Protein AF-A0AAD7ZAP7-F1 (afdb_monomer_lite)

Foldseek 3Di:
DDKDKAFADFQWKKKKWKQFFAQDADPVGRPFKWKWKDLEPPDGTDTDGDHDDPVPGDIGIHPGRMMMIDMDGDPPDPDTPGMDMDIFIWHQDPDAPADAFDPQRTRGHLVQACPPDQHSGPPTNVSNPPDPPPVVCPPVNVVVVVVVVVVVVVVVVVVVVVVVVVVVVVVVVVVVVVVVVVVPPDDDDDDDDDDDDDDDDDDDDDDDDDDD

Sequence (212 aa):
CVNLNVFTRIFYKAALKNRVYLIFNTWRGCPAAVVRLWHTIDGPPLELCGEKQSSDKWQYLSEGNSMRISFVSADKSVGAQGFRAVWTEVTESTTCEQFRCKASNYCISNNLKCNRVNNCGHGDSSDEMSCIVEVPIDTFTLLGIALCVGAVLILGVCVWCHRKRRRRRRQLARLRRSTVGSSRRQLSTGGSSRRQHVCDELGERFASVDSV

Organism: Diploptera punctata (NCBI:txid6984)

Radius of gyration: 40.89 Å; chains: 1; bounding box: 85×74×96 Å

Secondary structure (DSSP, 8-state):
-EEEEEE--TTPEEEEEEEEE-B--BTTB-SSEEEEEE-SSSSPPEEE-BPPPTT---EEE-SSSEEEEEEEE-TT--S--EEEEEEEEEB--S--SSEEPTTT--EE-GGGTTSSS--S-TT--HHHHT--------HHHHHHHHHHHHHHHHHHHHHHHHHHHHHHHHHHHHHHHHHHHHTTS---------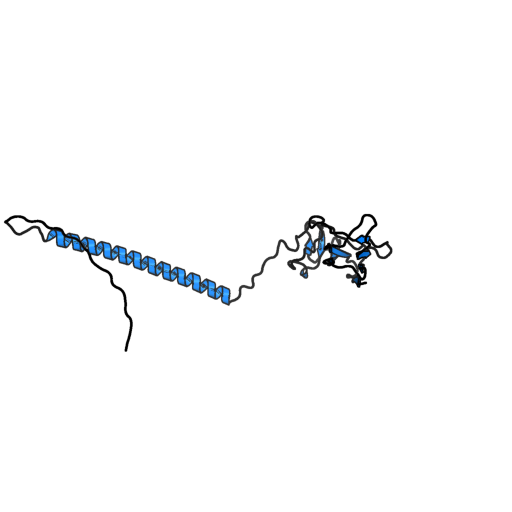------------------

InterPro domains:
  IPR002172 Low-density lipoprotein (LDL) receptor class A repeat [PS50068] (95-132)
  IPR002172 Low-density lipoprotein (LDL) receptor class A repeat [SM00192] (95-133)
  IPR035914 Spermadhesin, CUB domain superfamily [SSF49854] (21-89)
  IPR036055 LDL receptor-like superfamily [G3DSA:4.10.400.10] (99-133)
  IPR036055 LDL receptor-like superfamily [SSF57424] (93-132)
  IPR053207 Non-NMDA Glutamate Receptor Accessory Protein [PTHR47537] (26-191)

pLDDT: mean 75.38, std 18.38, range [30.3, 95.94]

Structure (mmCIF, N/CA/C/O backbone):
data_AF-A0AAD7ZAP7-F1
#
_entry.id   AF-A0AAD7ZAP7-F1
#
loop_
_atom_site.group_PDB
_atom_site.id
_atom_site.type_symbol
_atom_site.label_atom_id
_atom_site.label_alt_id
_atom_site.label_comp_id
_atom_site.label_asym_id
_atom_site.label_entity_id
_atom_site.label_seq_id
_atom_site.pdbx_PDB_ins_code
_atom_site.Cartn_x
_atom_site.Cartn_y
_atom_site.Cartn_z
_atom_site.occupancy
_atom_site.B_iso_or_equiv
_atom_site.auth_seq_id
_atom_site.auth_comp_id
_atom_site.auth_asym_id
_atom_site.auth_atom_id
_atom_site.pdbx_PDB_model_num
ATOM 1 N N . CYS A 1 1 ? 0.730 -6.233 -23.277 1.00 78.12 1 CYS A N 1
ATOM 2 C CA . CYS A 1 1 ? 1.608 -5.434 -22.392 1.00 78.12 1 CYS A CA 1
ATOM 3 C C . CYS A 1 1 ? 0.744 -4.419 -21.655 1.00 78.12 1 CYS A C 1
ATOM 5 O O . CYS A 1 1 ? -0.090 -3.794 -22.299 1.00 78.12 1 CYS A O 1
ATOM 7 N N . VAL A 1 2 ? 0.901 -4.287 -20.339 1.00 85.56 2 VAL A N 1
ATOM 8 C CA . VAL A 1 2 ? 0.182 -3.306 -19.510 1.00 85.56 2 VAL A CA 1
ATOM 9 C C . VAL A 1 2 ? 1.211 -2.386 -18.871 1.00 85.56 2 VAL A C 1
ATOM 11 O O . VAL A 1 2 ? 2.186 -2.871 -18.308 1.00 85.56 2 VAL A O 1
ATOM 14 N N . ASN A 1 3 ? 1.002 -1.074 -18.943 1.00 89.75 3 ASN A N 1
ATOM 15 C CA . ASN A 1 3 ? 1.859 -0.090 -18.287 1.00 89.75 3 ASN A CA 1
ATOM 16 C C . ASN A 1 3 ? 1.018 0.749 -17.329 1.00 89.75 3 ASN A C 1
ATOM 18 O O . ASN A 1 3 ? -0.037 1.251 -17.707 1.00 89.75 3 ASN A O 1
ATOM 22 N N . LEU A 1 4 ? 1.503 0.901 -16.103 1.00 89.31 4 LEU A N 1
ATOM 23 C CA . LEU A 1 4 ? 0.894 1.700 -15.053 1.00 89.31 4 LEU A CA 1
ATOM 24 C C . LEU A 1 4 ? 1.935 2.695 -14.539 1.00 89.31 4 LEU A C 1
ATOM 26 O O . LEU A 1 4 ? 3.015 2.299 -14.105 1.00 89.31 4 LEU A O 1
ATOM 30 N N . ASN A 1 5 ? 1.594 3.978 -14.574 1.00 91.25 5 ASN A N 1
ATOM 31 C CA . ASN A 1 5 ? 2.374 5.027 -13.929 1.00 91.25 5 ASN A CA 1
ATOM 32 C C . ASN A 1 5 ? 1.642 5.442 -12.656 1.00 91.25 5 ASN A C 1
ATOM 34 O O . ASN A 1 5 ? 0.477 5.835 -12.705 1.00 91.25 5 ASN A O 1
ATOM 38 N N . VAL A 1 6 ? 2.323 5.326 -11.525 1.00 89.00 6 VAL A N 1
ATOM 39 C CA . VAL A 1 6 ? 1.826 5.724 -10.214 1.00 89.00 6 VAL A CA 1
ATOM 40 C C . VAL A 1 6 ? 2.477 7.051 -9.865 1.00 89.00 6 VAL A C 1
ATOM 42 O O . VAL A 1 6 ? 3.701 7.139 -9.816 1.00 89.00 6 VAL A O 1
ATOM 45 N N . PHE A 1 7 ? 1.658 8.063 -9.598 1.00 90.38 7 PHE A N 1
ATOM 46 C CA . PHE A 1 7 ? 2.109 9.373 -9.143 1.00 90.38 7 PHE A CA 1
ATOM 47 C C . PHE A 1 7 ? 1.542 9.657 -7.755 1.00 90.38 7 PHE A C 1
ATOM 49 O O . PHE A 1 7 ? 0.360 9.417 -7.501 1.00 90.38 7 PHE A O 1
ATOM 56 N N . THR A 1 8 ? 2.384 10.175 -6.870 1.00 88.12 8 THR A N 1
ATOM 57 C CA . THR A 1 8 ? 2.010 10.688 -5.548 1.00 88.12 8 THR A CA 1
ATOM 58 C C . THR A 1 8 ? 2.152 12.205 -5.518 1.00 88.12 8 THR A C 1
ATOM 60 O O . THR A 1 8 ? 2.683 12.829 -6.447 1.00 88.12 8 THR A O 1
ATOM 63 N N . ARG A 1 9 ? 1.657 12.832 -4.449 1.00 85.62 9 ARG A N 1
ATOM 64 C CA . ARG A 1 9 ? 1.837 14.266 -4.235 1.00 85.62 9 ARG A CA 1
ATOM 65 C C . ARG A 1 9 ? 3.322 14.588 -4.100 1.00 85.62 9 ARG A C 1
ATOM 67 O O . ARG A 1 9 ? 4.153 13.747 -3.750 1.00 85.62 9 ARG A O 1
ATOM 74 N N . ILE A 1 10 ? 3.652 15.845 -4.368 1.00 78.50 10 ILE A N 1
ATOM 75 C CA . ILE A 1 10 ? 5.008 16.364 -4.186 1.00 78.50 10 ILE A CA 1
ATOM 76 C C . ILE A 1 10 ? 5.412 16.152 -2.716 1.00 78.50 10 ILE A C 1
ATOM 78 O O . ILE A 1 10 ? 4.608 16.407 -1.821 1.00 78.50 10 ILE A O 1
ATOM 82 N N . PHE A 1 11 ? 6.639 15.667 -2.491 1.00 80.94 11 PHE A N 1
ATOM 83 C CA . PHE A 1 11 ? 7.208 15.255 -1.191 1.00 80.94 11 PHE A CA 1
ATOM 84 C C . PHE A 1 11 ? 6.701 13.936 -0.592 1.00 80.94 11 PHE A C 1
ATOM 86 O O . PHE A 1 11 ? 7.169 13.534 0.476 1.00 80.94 11 PHE A O 1
ATOM 93 N N . TYR A 1 12 ? 5.799 13.232 -1.272 1.00 86.50 12 TYR A N 1
ATOM 94 C CA . TYR A 1 12 ? 5.381 11.895 -0.868 1.00 86.50 12 TYR A CA 1
ATOM 95 C C . TYR A 1 12 ? 6.027 10.837 -1.748 1.00 86.50 12 TYR A C 1
ATOM 97 O O . TYR A 1 12 ? 6.236 11.047 -2.943 1.00 86.50 12 TYR A O 1
ATOM 105 N N . LYS A 1 13 ? 6.287 9.679 -1.153 1.00 89.75 13 LYS A N 1
ATOM 106 C CA . LYS A 1 13 ? 6.775 8.477 -1.822 1.00 89.75 13 LYS A CA 1
ATOM 107 C C . LYS A 1 13 ? 5.630 7.476 -1.977 1.00 89.75 13 LYS A C 1
ATOM 109 O O . LYS A 1 13 ? 4.708 7.428 -1.164 1.00 89.75 13 LYS A O 1
ATOM 114 N N . ALA A 1 14 ? 5.697 6.649 -3.008 1.00 88.44 14 ALA A N 1
ATOM 115 C CA . ALA A 1 14 ? 4.831 5.499 -3.188 1.00 88.44 14 ALA A CA 1
ATOM 116 C C . ALA A 1 14 ? 5.488 4.266 -2.552 1.00 88.44 14 ALA A C 1
ATOM 118 O O . ALA A 1 14 ? 6.558 3.822 -2.969 1.00 88.44 14 ALA A O 1
ATOM 119 N N . ALA A 1 15 ? 4.834 3.700 -1.542 1.00 88.44 15 ALA A N 1
ATOM 120 C CA . ALA A 1 15 ? 5.175 2.402 -0.982 1.00 88.44 15 ALA A CA 1
ATOM 121 C C . ALA A 1 15 ? 4.339 1.327 -1.681 1.00 88.44 15 ALA A C 1
ATOM 123 O O . ALA A 1 15 ? 3.140 1.190 -1.434 1.00 88.44 15 ALA A O 1
ATOM 124 N N . LEU A 1 16 ? 4.970 0.564 -2.568 1.00 85.88 16 LEU A N 1
ATOM 125 C CA . LEU A 1 16 ? 4.347 -0.539 -3.280 1.00 85.88 16 LEU A CA 1
ATOM 126 C C . LEU A 1 16 ? 4.440 -1.822 -2.455 1.00 85.88 16 LEU A C 1
ATOM 128 O O . LEU A 1 16 ? 5.527 -2.326 -2.158 1.00 85.88 16 LEU A O 1
ATOM 132 N N . LYS A 1 17 ? 3.280 -2.400 -2.158 1.00 80.06 17 LYS A N 1
ATOM 133 C CA . LYS A 1 17 ? 3.143 -3.765 -1.662 1.00 80.06 17 LYS A CA 1
ATOM 134 C C . LYS A 1 17 ? 2.507 -4.610 -2.742 1.00 80.06 17 LYS A C 1
ATOM 136 O O . LYS A 1 17 ? 1.495 -4.247 -3.337 1.00 80.06 17 LYS A O 1
ATOM 141 N N . ASN A 1 18 ? 3.085 -5.770 -2.991 1.00 67.25 18 ASN A N 1
ATOM 142 C CA . ASN A 1 18 ? 2.546 -6.673 -3.987 1.00 67.25 18 ASN A CA 1
ATOM 143 C C . ASN A 1 18 ? 2.180 -7.997 -3.331 1.00 67.25 18 ASN A C 1
ATOM 145 O O . ASN A 1 18 ? 2.857 -8.474 -2.420 1.00 67.25 18 ASN A O 1
ATOM 149 N N . ARG A 1 19 ? 1.122 -8.610 -3.845 1.00 63.66 19 ARG A N 1
ATOM 150 C CA . ARG A 1 19 ? 0.981 -10.059 -3.797 1.00 63.66 19 ARG A CA 1
ATOM 151 C C . ARG A 1 19 ? 1.106 -10.527 -5.240 1.00 63.66 19 ARG A C 1
ATOM 153 O O . ARG A 1 19 ? 0.183 -10.360 -6.037 1.00 63.66 19 ARG A O 1
ATOM 160 N N . VAL A 1 20 ? 2.294 -11.011 -5.594 1.00 59.41 20 VAL A N 1
ATOM 161 C CA . VAL A 1 20 ? 2.518 -11.665 -6.887 1.00 59.41 20 VAL A CA 1
ATOM 162 C C . VAL A 1 20 ? 1.936 -13.061 -6.787 1.00 59.41 20 VAL A C 1
ATOM 164 O O . VAL A 1 20 ? 2.294 -13.807 -5.879 1.00 59.41 20 VAL A O 1
ATOM 167 N N . TYR A 1 21 ? 1.041 -13.399 -7.708 1.00 56.78 21 TYR A N 1
ATOM 168 C CA . TYR A 1 21 ? 0.366 -14.683 -7.730 1.00 56.78 21 TYR A CA 1
ATOM 169 C C . TYR A 1 21 ? 0.802 -15.445 -8.980 1.00 56.78 21 TYR A C 1
ATOM 171 O O . TYR A 1 21 ? 0.267 -15.245 -10.066 1.00 56.78 21 TYR A O 1
ATOM 179 N N . LEU A 1 22 ? 1.775 -16.343 -8.807 1.00 55.47 22 LEU A N 1
ATOM 180 C CA . LEU A 1 22 ? 2.213 -17.296 -9.832 1.00 55.47 22 LEU A CA 1
ATOM 181 C C . LEU A 1 22 ? 2.645 -16.634 -11.149 1.00 55.47 22 LEU A C 1
ATOM 183 O O . LEU A 1 22 ? 1.910 -16.627 -12.133 1.00 55.47 22 LEU A O 1
ATOM 187 N N . ILE A 1 23 ? 3.878 -16.133 -11.198 1.00 59.91 23 ILE A N 1
ATOM 188 C CA . ILE A 1 23 ? 4.550 -15.847 -12.469 1.00 59.91 23 ILE A CA 1
ATOM 189 C C . ILE A 1 23 ? 5.540 -16.992 -12.711 1.00 59.91 23 ILE A C 1
ATOM 191 O O . ILE A 1 23 ? 6.358 -17.268 -11.843 1.00 59.91 23 ILE A O 1
ATOM 195 N N . PHE A 1 24 ? 5.492 -17.690 -13.847 1.00 56.97 24 PHE A N 1
ATOM 196 C CA . PHE A 1 24 ? 6.447 -18.776 -14.108 1.00 56.97 24 PHE A CA 1
ATOM 197 C C . PHE A 1 24 ? 7.887 -18.237 -14.110 1.00 56.97 24 PHE A C 1
ATOM 199 O O . PHE A 1 24 ? 8.200 -17.309 -14.858 1.00 56.97 24 PHE A O 1
ATOM 206 N N . ASN A 1 25 ? 8.758 -18.817 -13.281 1.00 61.09 25 ASN A N 1
ATOM 207 C CA . ASN A 1 25 ? 10.188 -18.511 -13.262 1.00 61.09 25 ASN A CA 1
ATOM 208 C C . ASN A 1 25 ? 10.982 -19.703 -13.798 1.00 61.09 25 ASN A C 1
ATOM 210 O O . ASN A 1 25 ? 10.637 -20.858 -13.551 1.00 61.09 25 ASN A O 1
ATOM 214 N N . THR A 1 26 ? 12.062 -19.416 -14.513 1.00 60.34 26 THR A N 1
ATOM 215 C CA . THR A 1 26 ? 13.038 -20.412 -14.949 1.00 60.34 26 THR A CA 1
ATOM 216 C C . THR A 1 26 ? 14.428 -19.969 -14.513 1.00 60.34 26 THR A C 1
ATOM 218 O O . THR A 1 26 ? 14.679 -18.789 -14.300 1.00 60.34 26 THR A O 1
ATOM 221 N N . TRP A 1 27 ? 15.388 -20.890 -14.463 1.00 56.34 27 TRP A N 1
ATOM 222 C CA . TRP A 1 27 ? 16.793 -20.556 -14.181 1.00 56.34 27 TRP A CA 1
ATOM 223 C C . TRP A 1 27 ? 17.432 -19.603 -15.219 1.00 56.34 27 TRP A C 1
ATOM 225 O O . TRP A 1 27 ? 18.555 -19.148 -15.037 1.00 56.34 27 TRP A O 1
ATOM 235 N N . ARG A 1 28 ? 16.718 -19.297 -16.315 1.00 68.00 28 ARG A N 1
ATOM 236 C CA . ARG A 1 28 ? 17.113 -18.371 -17.387 1.00 68.00 28 ARG A CA 1
ATOM 237 C C . ARG A 1 28 ? 16.341 -17.040 -17.359 1.00 68.00 28 ARG A C 1
ATOM 239 O O . ARG A 1 28 ? 16.354 -16.318 -18.350 1.00 68.00 28 ARG A O 1
ATOM 246 N N . GLY A 1 29 ? 15.663 -16.723 -16.254 1.00 71.81 29 GLY A N 1
ATOM 247 C CA . GLY A 1 29 ? 14.877 -15.499 -16.083 1.00 71.81 29 GLY A CA 1
ATOM 248 C C . GLY A 1 29 ? 13.373 -15.725 -16.236 1.00 71.81 29 GLY A C 1
ATOM 249 O O . GLY A 1 29 ? 12.861 -16.811 -15.943 1.00 71.81 29 GLY A O 1
ATOM 250 N N . CYS A 1 30 ? 12.673 -14.688 -16.705 1.00 77.00 30 CYS A N 1
ATOM 251 C CA . CYS A 1 30 ? 11.212 -14.599 -16.749 1.00 77.00 30 CYS A CA 1
ATOM 252 C C . CYS A 1 30 ? 10.651 -14.757 -18.188 1.00 77.00 30 CYS A C 1
ATOM 254 O O . CYS A 1 30 ? 10.197 -13.773 -18.773 1.00 77.00 30 CYS A O 1
ATOM 256 N N . PRO A 1 31 ? 10.686 -15.957 -18.811 1.00 74.19 31 PRO A N 1
ATOM 257 C CA . PRO A 1 31 ? 10.354 -16.129 -20.231 1.00 74.19 31 PRO A CA 1
ATOM 258 C C . PRO A 1 31 ? 8.852 -16.083 -20.535 1.00 74.19 31 PRO A C 1
ATOM 260 O O . PRO A 1 31 ? 8.470 -15.815 -21.669 1.00 74.19 31 PRO A O 1
ATOM 263 N N . ALA A 1 32 ? 7.998 -16.375 -19.549 1.00 79.38 32 ALA A N 1
ATOM 264 C CA . ALA A 1 32 ? 6.549 -16.425 -19.743 1.00 79.38 32 ALA A CA 1
ATOM 265 C C . ALA A 1 32 ? 5.895 -15.072 -19.456 1.00 79.38 32 ALA A C 1
ATOM 267 O O . ALA A 1 32 ? 5.175 -14.535 -20.291 1.00 79.38 32 ALA A O 1
ATOM 268 N N . ALA A 1 33 ? 6.159 -14.509 -18.277 1.00 82.69 33 ALA A N 1
ATOM 269 C CA . ALA A 1 33 ? 5.682 -13.190 -17.905 1.00 82.69 33 ALA A CA 1
ATOM 270 C C . ALA A 1 33 ? 6.654 -12.516 -16.936 1.00 82.69 33 ALA A C 1
ATOM 272 O O . ALA A 1 33 ? 7.346 -13.183 -16.168 1.00 82.69 33 ALA A O 1
ATOM 273 N N . VAL A 1 34 ? 6.703 -11.188 -16.979 1.00 86.00 34 VAL A N 1
ATOM 274 C CA . VAL A 1 34 ? 7.597 -10.363 -16.168 1.00 86.00 34 VAL A CA 1
ATOM 275 C C . VAL A 1 34 ? 6.891 -9.077 -15.755 1.00 86.00 34 VAL A C 1
ATOM 277 O O . VAL A 1 34 ? 6.243 -8.413 -16.569 1.00 86.00 34 VAL A O 1
ATOM 280 N N . VAL A 1 35 ? 7.027 -8.719 -14.478 1.00 87.31 35 VAL A N 1
ATOM 281 C CA . VAL A 1 35 ? 6.671 -7.399 -13.954 1.00 87.31 35 VAL A CA 1
ATOM 282 C C . VAL A 1 35 ? 7.956 -6.594 -13.803 1.00 87.31 35 VAL A C 1
ATOM 284 O O . VAL A 1 35 ? 8.851 -6.981 -13.063 1.00 87.31 35 VAL A O 1
ATOM 287 N N . ARG A 1 36 ? 8.050 -5.466 -14.496 1.00 89.88 36 ARG A N 1
ATOM 288 C CA . ARG A 1 36 ? 9.149 -4.508 -14.392 1.00 89.88 36 ARG A CA 1
ATOM 289 C C . ARG A 1 36 ? 8.726 -3.344 -13.516 1.00 89.88 36 ARG A C 1
ATOM 291 O O . ARG A 1 36 ? 7.699 -2.723 -13.787 1.00 89.88 36 ARG A O 1
ATOM 298 N N . LEU A 1 37 ? 9.514 -3.053 -12.490 1.00 90.31 37 LEU A N 1
ATOM 299 C CA . LEU A 1 37 ? 9.264 -1.973 -11.543 1.00 90.31 37 LEU A CA 1
ATOM 300 C C . LEU A 1 37 ? 10.383 -0.936 -11.612 1.00 90.31 37 LEU A C 1
ATOM 302 O O . LEU A 1 37 ? 11.530 -1.247 -11.308 1.00 90.31 37 LEU A O 1
ATOM 306 N N . TRP A 1 38 ? 10.034 0.304 -11.933 1.00 93.06 38 TRP A N 1
ATOM 307 C CA . TRP A 1 38 ? 10.917 1.457 -11.785 1.00 93.06 38 TRP A CA 1
ATOM 308 C C . TRP A 1 38 ? 10.531 2.179 -10.496 1.00 93.06 38 TRP A C 1
ATOM 310 O O . TRP A 1 38 ? 9.477 2.814 -10.425 1.00 93.06 38 TRP A O 1
ATOM 320 N N . HIS A 1 39 ? 11.356 2.013 -9.462 1.00 90.50 39 HIS A N 1
ATOM 321 C CA . HIS A 1 39 ? 11.216 2.718 -8.183 1.00 90.50 39 HIS A CA 1
ATOM 322 C C . HIS A 1 39 ? 12.071 3.995 -8.122 1.00 90.50 39 HIS A C 1
ATOM 324 O O . HIS A 1 39 ? 11.858 4.852 -7.265 1.00 90.50 39 HIS A O 1
ATOM 330 N N . THR A 1 40 ? 13.009 4.127 -9.055 1.00 89.50 40 THR A N 1
ATOM 331 C CA . THR A 1 40 ? 13.819 5.316 -9.303 1.00 89.50 40 THR A CA 1
ATOM 332 C C . THR A 1 40 ? 13.441 5.877 -10.674 1.00 89.50 40 THR A C 1
ATOM 334 O O . THR A 1 40 ? 12.920 5.149 -11.525 1.00 89.50 40 THR A O 1
ATOM 337 N N . ILE A 1 41 ? 13.652 7.177 -10.887 1.00 85.12 41 ILE A N 1
ATOM 338 C CA . ILE A 1 41 ? 13.276 7.836 -12.149 1.00 85.12 41 ILE A CA 1
ATOM 339 C C . ILE A 1 41 ? 14.237 7.425 -13.274 1.00 85.12 41 ILE A C 1
ATOM 341 O O . ILE A 1 41 ? 13.788 7.086 -14.367 1.00 85.12 41 ILE A O 1
ATOM 345 N N . ASP A 1 42 ? 15.535 7.381 -12.972 1.00 86.19 42 ASP A N 1
ATOM 346 C CA . ASP A 1 42 ? 16.598 7.186 -13.966 1.00 86.19 42 ASP A CA 1
ATOM 347 C C . ASP A 1 42 ? 17.278 5.808 -13.888 1.00 86.19 42 ASP A C 1
ATOM 349 O O . ASP A 1 42 ? 18.179 5.505 -14.670 1.00 86.19 42 ASP A O 1
ATOM 353 N N . GLY A 1 43 ? 16.880 4.953 -12.942 1.00 87.62 43 GLY A N 1
ATOM 354 C CA . GLY A 1 43 ? 17.501 3.644 -12.755 1.00 87.62 43 GLY A CA 1
ATOM 355 C C . GLY A 1 43 ? 16.883 2.526 -13.603 1.00 87.62 43 GLY A C 1
ATOM 356 O O . GLY A 1 43 ? 15.786 2.656 -14.162 1.00 87.62 43 GLY A O 1
ATOM 357 N N . PRO A 1 44 ? 17.583 1.382 -13.697 1.00 91.44 44 PRO A N 1
ATOM 358 C CA . PRO A 1 44 ? 17.064 0.207 -14.382 1.00 91.44 44 PRO A CA 1
ATOM 359 C C . PRO A 1 44 ? 15.840 -0.371 -13.646 1.00 91.44 44 PRO A C 1
ATOM 361 O O . PRO A 1 44 ? 15.760 -0.291 -12.418 1.00 91.44 44 PRO A O 1
ATOM 364 N N . PRO A 1 45 ? 14.887 -0.993 -14.367 1.00 90.94 45 PRO A N 1
ATOM 365 C CA . PRO A 1 45 ? 13.771 -1.667 -13.725 1.00 90.94 45 PRO A CA 1
ATOM 366 C C . PRO A 1 45 ? 14.224 -2.906 -12.963 1.00 90.94 45 PRO A C 1
ATOM 368 O O . PRO A 1 45 ? 15.034 -3.691 -13.454 1.00 90.94 45 PRO A O 1
ATOM 371 N N . LEU A 1 46 ? 13.578 -3.154 -11.830 1.00 87.56 46 LEU A N 1
ATOM 372 C CA . LEU A 1 46 ? 13.624 -4.452 -11.182 1.00 87.56 46 LEU A CA 1
ATOM 373 C C . LEU A 1 46 ? 12.685 -5.421 -11.908 1.00 87.56 46 LEU A C 1
ATOM 375 O O . LEU A 1 46 ? 11.497 -5.132 -12.067 1.00 87.56 46 LEU A O 1
ATOM 379 N N . GLU A 1 47 ? 13.206 -6.571 -12.332 1.00 86.75 47 GLU A N 1
ATOM 380 C CA . GLU A 1 47 ? 12.414 -7.628 -12.960 1.00 86.75 47 GLU A CA 1
ATOM 381 C C . GLU A 1 47 ? 11.905 -8.619 -11.908 1.00 86.75 47 GLU A C 1
ATOM 383 O O . GLU A 1 47 ? 12.669 -9.231 -11.162 1.00 86.75 47 GLU A O 1
ATOM 388 N N . LEU A 1 48 ? 10.584 -8.757 -11.839 1.00 83.62 48 LEU A N 1
ATOM 389 C CA . LEU A 1 48 ? 9.875 -9.587 -10.880 1.00 83.62 48 LEU A CA 1
ATOM 390 C C . LEU A 1 48 ? 9.115 -10.684 -11.628 1.00 83.62 48 LEU A C 1
ATOM 392 O O . LEU A 1 48 ? 8.218 -10.419 -12.432 1.00 83.62 48 LEU A O 1
ATOM 396 N N . CYS A 1 49 ? 9.464 -11.926 -11.321 1.00 81.12 49 CYS A N 1
ATOM 397 C CA . CYS A 1 49 ? 8.735 -13.124 -11.709 1.00 81.12 49 CYS A CA 1
ATOM 39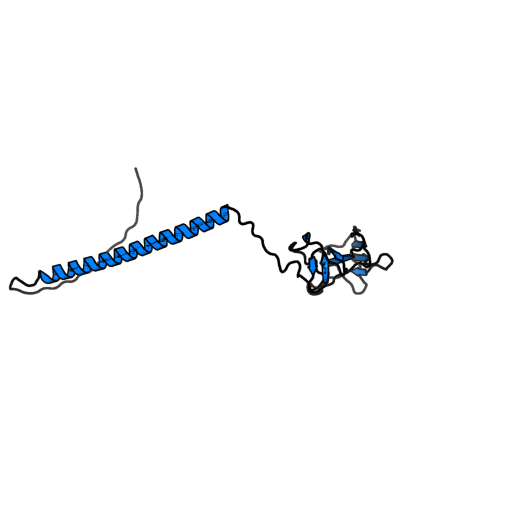8 C C . CYS A 1 49 ? 8.902 -14.204 -10.636 1.00 81.12 49 CYS A C 1
ATOM 400 O O . CYS A 1 49 ? 9.600 -14.004 -9.639 1.00 81.12 49 CYS A O 1
ATOM 402 N N . GLY A 1 50 ? 8.253 -15.349 -10.825 1.00 76.69 50 GLY A N 1
ATOM 403 C CA . GLY A 1 50 ? 8.170 -16.394 -9.813 1.00 76.69 50 GLY A CA 1
ATOM 404 C C . GLY A 1 50 ? 6.908 -16.303 -8.971 1.00 76.69 50 GLY A C 1
ATOM 405 O O . GLY A 1 50 ? 6.225 -15.279 -8.903 1.00 76.69 50 GLY A O 1
ATOM 406 N N . GLU A 1 51 ? 6.621 -17.404 -8.295 1.00 74.19 51 GLU A N 1
ATOM 407 C CA . GLU A 1 51 ? 5.798 -17.380 -7.101 1.00 74.19 51 GLU A CA 1
ATOM 408 C C . GLU A 1 51 ? 6.685 -16.949 -5.931 1.00 74.19 51 GLU A C 1
ATOM 410 O O . GLU A 1 51 ? 7.692 -17.588 -5.624 1.00 74.19 51 GLU A O 1
ATOM 415 N N . LYS A 1 52 ? 6.343 -15.821 -5.309 1.00 70.25 52 LYS A N 1
ATOM 416 C CA . LYS A 1 52 ? 6.915 -15.427 -4.020 1.00 70.25 52 LYS A CA 1
ATOM 417 C C . LYS A 1 52 ? 6.046 -16.055 -2.943 1.00 70.25 52 LYS A C 1
ATOM 419 O O . LYS A 1 52 ? 4.821 -15.973 -3.040 1.00 70.25 52 LYS A O 1
ATOM 424 N N . GLN A 1 53 ? 6.650 -16.681 -1.937 1.00 64.44 53 GLN A N 1
ATOM 425 C CA . GLN A 1 53 ? 5.854 -17.306 -0.883 1.00 64.44 53 GLN A CA 1
ATOM 426 C C . GLN A 1 53 ? 5.054 -16.244 -0.122 1.00 64.44 53 GLN A C 1
ATOM 428 O O . GLN A 1 53 ? 5.478 -15.100 0.012 1.00 64.44 53 GLN A O 1
ATOM 433 N N . SER A 1 54 ? 3.920 -16.633 0.457 1.00 62.22 54 SER A N 1
ATOM 434 C CA . SER A 1 54 ? 3.118 -15.764 1.336 1.00 62.22 54 SER A CA 1
ATOM 435 C C . SER A 1 54 ? 3.913 -15.219 2.537 1.00 62.22 54 SER A C 1
ATOM 437 O O . SER A 1 54 ? 3.542 -14.201 3.123 1.00 62.22 54 SER A O 1
ATOM 439 N N . SER A 1 55 ? 4.992 -15.912 2.917 1.00 59.81 55 SER A N 1
ATOM 440 C CA . SER A 1 55 ? 5.966 -15.504 3.933 1.00 59.81 55 SER A CA 1
ATOM 441 C C . SER A 1 55 ? 6.988 -14.485 3.427 1.00 59.81 55 SER A C 1
ATOM 443 O O . SER A 1 55 ? 7.524 -13.728 4.238 1.00 59.81 55 SER A O 1
ATOM 445 N N . ASP A 1 56 ? 7.235 -14.430 2.115 1.00 65.56 56 ASP A N 1
ATOM 446 C CA . ASP A 1 56 ? 8.117 -13.455 1.479 1.00 65.56 56 ASP A CA 1
ATOM 447 C C . ASP A 1 56 ? 7.395 -12.116 1.432 1.00 65.56 56 ASP A C 1
ATOM 449 O O . ASP A 1 56 ? 6.740 -11.726 0.466 1.00 65.56 56 ASP A O 1
ATOM 453 N N . LYS A 1 57 ? 7.491 -11.396 2.538 1.00 61.28 57 LYS A N 1
ATOM 454 C CA . LYS A 1 57 ? 6.936 -10.061 2.662 1.00 61.28 57 LYS A CA 1
ATOM 455 C C . LYS A 1 57 ? 7.963 -9.073 2.109 1.00 61.28 57 LYS A C 1
ATOM 457 O O . LYS A 1 57 ? 8.900 -8.692 2.801 1.00 61.28 57 LYS A O 1
ATOM 462 N N . TRP A 1 58 ? 7.781 -8.627 0.878 1.00 74.38 58 TRP A N 1
ATOM 463 C CA . TRP A 1 58 ? 8.604 -7.584 0.266 1.00 74.38 58 TRP A CA 1
ATOM 464 C C . TRP A 1 58 ? 7.777 -6.325 0.023 1.00 74.38 58 TRP A C 1
ATOM 466 O O . TRP A 1 58 ? 6.568 -6.376 -0.210 1.00 74.38 58 TRP A O 1
ATOM 476 N N . GLN A 1 59 ? 8.447 -5.185 0.112 1.00 84.94 59 GLN A N 1
ATOM 477 C CA . GLN A 1 59 ? 7.901 -3.880 -0.223 1.00 84.94 59 GLN A CA 1
ATOM 478 C C . GLN A 1 59 ? 8.942 -3.124 -1.038 1.00 84.94 59 GLN A C 1
ATOM 480 O O . GLN A 1 59 ? 10.140 -3.290 -0.801 1.00 84.94 59 GLN A O 1
ATOM 485 N N . TYR A 1 60 ? 8.486 -2.292 -1.964 1.00 88.44 60 TYR A N 1
ATOM 486 C CA . TYR A 1 60 ? 9.353 -1.395 -2.716 1.00 88.44 60 TYR A CA 1
ATOM 487 C C . TYR A 1 60 ? 8.916 0.039 -2.468 1.00 88.44 60 TYR A C 1
ATOM 489 O O . TYR A 1 60 ? 7.730 0.344 -2.548 1.00 88.44 60 TYR A O 1
ATOM 497 N N . LEU A 1 61 ? 9.873 0.904 -2.156 1.00 89.88 61 LEU A N 1
ATOM 498 C CA . LEU A 1 61 ? 9.634 2.320 -1.922 1.00 89.88 61 LEU A CA 1
ATOM 499 C C . LEU A 1 61 ? 10.204 3.116 -3.092 1.00 89.88 61 LEU A C 1
ATOM 501 O O . LEU A 1 61 ? 11.318 2.838 -3.542 1.00 89.88 61 LEU A O 1
ATOM 505 N N . SER A 1 62 ? 9.445 4.088 -3.585 1.00 92.06 62 SER A N 1
ATOM 506 C CA . SER A 1 62 ? 9.951 5.028 -4.580 1.00 92.06 62 SER A CA 1
ATOM 507 C C . SER A 1 62 ? 10.978 5.985 -3.983 1.00 92.06 62 SER A C 1
ATOM 509 O O . SER A 1 62 ? 10.879 6.383 -2.822 1.00 92.06 62 SER A O 1
ATOM 511 N N . GLU A 1 63 ? 11.952 6.406 -4.785 1.00 90.50 63 GLU A N 1
ATOM 512 C CA . GLU A 1 63 ? 12.875 7.475 -4.382 1.00 90.50 63 GLU A CA 1
ATOM 513 C C . GLU A 1 63 ? 12.199 8.849 -4.414 1.00 90.50 63 GLU A C 1
ATOM 515 O O . GLU A 1 63 ? 12.393 9.659 -3.509 1.00 90.50 63 GLU A O 1
ATOM 520 N N . GLY A 1 64 ? 11.371 9.086 -5.435 1.00 88.88 64 GLY A N 1
ATOM 521 C CA . GLY A 1 64 ? 10.610 10.321 -5.622 1.00 88.88 64 GLY A CA 1
ATOM 522 C C . GLY A 1 64 ? 9.105 10.121 -5.464 1.00 88.88 64 GLY A C 1
ATOM 523 O O . GLY A 1 64 ? 8.651 9.208 -4.779 1.00 88.88 64 GLY A O 1
ATOM 524 N N . ASN A 1 65 ? 8.328 10.949 -6.158 1.00 90.81 65 ASN A N 1
ATOM 525 C CA . ASN A 1 65 ? 6.862 10.925 -6.157 1.00 90.81 65 ASN A CA 1
ATOM 526 C C . ASN A 1 65 ? 6.249 10.134 -7.329 1.00 90.81 65 ASN A C 1
ATOM 528 O O . ASN A 1 65 ? 5.115 10.377 -7.743 1.00 90.81 65 ASN A O 1
ATOM 532 N N . SER A 1 66 ? 7.030 9.238 -7.926 1.00 89.81 66 SER A N 1
ATOM 533 C CA . SER A 1 66 ? 6.660 8.500 -9.127 1.00 89.81 66 SER A CA 1
ATOM 534 C C . SER A 1 66 ? 7.192 7.076 -9.053 1.00 89.81 66 SER A C 1
ATOM 536 O O . SER A 1 66 ? 8.318 6.846 -8.611 1.00 89.81 66 SER A O 1
ATOM 538 N N . MET A 1 67 ? 6.381 6.125 -9.505 1.00 91.38 67 MET A N 1
ATOM 539 C CA . MET A 1 67 ? 6.807 4.767 -9.828 1.00 91.38 67 MET A CA 1
ATOM 540 C C . MET A 1 67 ? 6.192 4.346 -11.149 1.00 91.38 67 MET A C 1
ATOM 542 O O . MET A 1 67 ? 5.033 4.652 -11.435 1.00 91.38 67 MET A O 1
ATOM 546 N N . ARG A 1 68 ? 6.927 3.553 -11.925 1.00 92.19 68 ARG A N 1
ATOM 547 C CA . ARG A 1 68 ? 6.378 2.900 -13.115 1.00 92.19 68 ARG A CA 1
ATOM 548 C C . ARG A 1 68 ? 6.336 1.398 -12.918 1.00 92.19 68 ARG A C 1
ATOM 550 O O . ARG A 1 68 ? 7.263 0.804 -12.376 1.00 92.19 68 ARG A O 1
ATOM 557 N N . ILE A 1 69 ? 5.270 0.780 -13.404 1.00 90.88 69 ILE A N 1
ATOM 558 C CA . ILE A 1 69 ? 5.082 -0.665 -13.421 1.00 90.88 69 ILE A CA 1
ATOM 559 C C . ILE A 1 69 ? 4.739 -1.067 -14.852 1.00 90.88 69 ILE A C 1
ATOM 561 O O . ILE A 1 69 ? 3.852 -0.486 -15.471 1.00 90.88 69 ILE A O 1
ATOM 565 N N . SER A 1 70 ? 5.432 -2.065 -15.386 1.00 90.62 70 SER A N 1
ATOM 566 C CA . SER A 1 70 ? 5.135 -2.645 -16.696 1.00 90.62 70 SER A CA 1
ATOM 567 C C . SER A 1 70 ? 4.981 -4.146 -16.560 1.00 90.62 70 SER A C 1
ATOM 569 O O . SER A 1 70 ? 5.805 -4.799 -15.929 1.00 90.62 70 SER A O 1
ATOM 571 N N . PHE A 1 71 ? 3.931 -4.697 -17.146 1.00 88.12 71 PHE A N 1
ATOM 572 C CA . PHE A 1 71 ? 3.678 -6.124 -17.181 1.00 88.12 71 PHE A CA 1
ATOM 573 C C . PHE A 1 71 ? 3.667 -6.619 -18.620 1.00 88.12 71 PHE A C 1
ATOM 575 O O . PHE A 1 71 ? 2.870 -6.179 -19.459 1.00 88.12 71 PHE A O 1
ATOM 582 N N . VAL A 1 72 ? 4.551 -7.572 -18.890 1.00 87.44 72 VAL A N 1
ATOM 583 C CA . VAL A 1 72 ? 4.677 -8.236 -20.183 1.00 87.44 72 VAL A CA 1
ATOM 584 C C . VAL A 1 72 ? 4.438 -9.722 -19.968 1.00 87.44 72 VAL A C 1
ATOM 586 O O . VAL A 1 72 ? 4.988 -10.309 -19.045 1.00 87.44 72 VAL A O 1
ATOM 589 N N . SER A 1 73 ? 3.611 -10.319 -20.819 1.00 85.50 73 SER A N 1
ATOM 590 C CA . SER A 1 73 ? 3.301 -11.748 -20.828 1.00 85.50 73 SER A CA 1
ATOM 591 C C . SER A 1 73 ? 3.346 -12.238 -22.269 1.00 85.50 73 SER A C 1
ATOM 593 O O . SER A 1 73 ? 2.977 -11.484 -23.169 1.00 85.50 73 SER A O 1
ATOM 595 N N . ALA A 1 74 ? 3.779 -13.477 -22.486 1.00 82.25 74 ALA A N 1
ATOM 596 C CA . ALA A 1 74 ? 3.783 -14.111 -23.798 1.00 82.25 74 ALA A CA 1
ATOM 597 C C . ALA A 1 74 ? 2.364 -14.536 -24.216 1.00 82.25 74 ALA A C 1
ATOM 599 O O . ALA A 1 74 ? 1.549 -14.906 -23.365 1.00 82.25 74 ALA A O 1
ATOM 600 N N . ASP A 1 75 ? 2.095 -14.555 -25.524 1.00 73.12 75 ASP A N 1
ATOM 601 C CA . ASP A 1 75 ? 0.755 -14.764 -26.106 1.00 73.12 75 ASP A CA 1
ATOM 602 C C . ASP A 1 75 ? 0.147 -16.153 -25.835 1.00 73.12 75 ASP A C 1
ATOM 604 O O . ASP A 1 75 ? -1.060 -16.340 -25.949 1.00 73.12 75 ASP A O 1
ATOM 608 N N . LYS A 1 76 ? 0.972 -17.140 -25.455 1.00 69.75 76 LYS A N 1
ATOM 609 C CA . LYS A 1 76 ? 0.549 -18.521 -25.141 1.00 69.75 76 LYS A CA 1
ATOM 610 C C . LYS A 1 76 ? 0.666 -18.878 -23.657 1.00 69.75 76 LYS A C 1
ATOM 612 O O . LYS A 1 76 ? 0.661 -20.053 -23.299 1.00 69.75 76 LYS A O 1
ATOM 617 N N . SER A 1 77 ? 0.803 -17.880 -22.791 1.00 65.06 77 SER A N 1
ATOM 618 C CA . SER A 1 77 ? 0.898 -18.098 -21.346 1.00 65.06 77 SER A CA 1
ATOM 619 C C . SER A 1 77 ? -0.486 -18.442 -20.792 1.00 65.06 77 SER A C 1
ATOM 621 O O . SER A 1 77 ? -1.348 -17.574 -20.705 1.00 65.06 77 SER A O 1
ATOM 623 N N . VAL A 1 78 ? -0.712 -19.701 -20.417 1.00 64.75 78 VAL A N 1
ATOM 624 C CA . VAL A 1 78 ? -1.962 -20.167 -19.793 1.00 64.75 78 VAL A CA 1
ATOM 625 C C . VAL A 1 78 ? -1.692 -20.663 -18.373 1.00 64.75 78 VAL A C 1
ATOM 627 O O . VAL A 1 78 ? -0.742 -21.407 -18.147 1.00 64.75 78 VAL A O 1
ATOM 630 N N . GLY A 1 79 ? -2.528 -20.249 -17.413 1.00 63.25 79 GLY A N 1
ATOM 631 C CA . GLY A 1 79 ? -2.561 -20.815 -16.053 1.00 63.25 79 GLY A CA 1
ATOM 632 C C . GLY A 1 79 ? -2.010 -19.952 -14.906 1.00 63.25 79 GLY A C 1
ATOM 633 O O . GLY A 1 79 ? -2.081 -20.383 -13.760 1.00 63.25 79 GLY A O 1
ATOM 634 N N . ALA A 1 80 ? -1.499 -18.745 -15.164 1.00 68.94 80 ALA A N 1
ATOM 635 C CA . ALA A 1 80 ? -1.028 -17.829 -14.115 1.00 68.94 80 ALA A CA 1
ATOM 636 C C . ALA A 1 80 ? -2.159 -16.923 -13.584 1.00 68.94 80 ALA A C 1
ATOM 638 O O . ALA A 1 80 ? -2.945 -16.395 -14.368 1.00 68.94 80 ALA A O 1
ATOM 639 N N . GLN A 1 81 ? -2.221 -16.700 -12.263 1.00 74.81 81 GLN A N 1
ATOM 640 C CA . GLN A 1 81 ? -3.208 -15.801 -11.631 1.00 74.81 81 GLN A CA 1
ATOM 641 C C . GLN A 1 81 ? -2.878 -14.309 -11.835 1.00 74.81 81 GLN A C 1
ATOM 643 O O . GLN A 1 81 ? -3.758 -13.459 -11.700 1.00 74.81 81 GLN A O 1
ATOM 648 N N . GLY A 1 82 ? -1.625 -13.987 -12.176 1.00 77.88 82 GLY A N 1
ATOM 649 C CA . GLY A 1 82 ? -1.164 -12.629 -12.460 1.00 77.88 82 GLY A CA 1
ATOM 650 C C . GLY A 1 82 ? -0.530 -11.947 -11.245 1.00 77.88 82 GLY A C 1
ATOM 651 O O . GLY A 1 82 ? 0.207 -12.547 -10.468 1.00 77.88 82 GLY A O 1
ATOM 652 N N . PHE A 1 83 ? -0.759 -10.649 -11.072 1.00 79.88 83 PHE A N 1
ATOM 653 C CA . PHE A 1 83 ? -0.234 -9.920 -9.917 1.00 79.88 83 PHE A CA 1
ATOM 654 C C . PHE A 1 83 ? -1.249 -8.900 -9.416 1.00 79.88 83 PHE A C 1
ATOM 656 O O . PHE A 1 83 ? -2.019 -8.340 -10.196 1.00 79.88 83 PHE A O 1
ATOM 663 N N . ARG A 1 84 ? -1.233 -8.642 -8.106 1.00 81.94 84 ARG A N 1
ATOM 664 C CA . ARG A 1 84 ? -2.036 -7.586 -7.489 1.00 81.94 84 ARG A CA 1
ATOM 665 C C . ARG A 1 84 ? -1.134 -6.636 -6.722 1.00 81.94 84 ARG A C 1
ATOM 667 O O . ARG A 1 84 ? -0.742 -6.910 -5.585 1.00 81.94 84 ARG A O 1
ATOM 674 N N . ALA A 1 85 ? -0.872 -5.497 -7.345 1.00 82.62 85 ALA A N 1
ATOM 675 C CA . ALA A 1 85 ? -0.138 -4.403 -6.742 1.00 82.62 85 ALA A CA 1
ATOM 676 C C . ALA A 1 85 ? -1.086 -3.470 -5.976 1.00 82.62 85 ALA A C 1
ATOM 678 O O . ALA A 1 85 ? -2.143 -3.094 -6.479 1.00 82.62 85 ALA A O 1
ATOM 679 N N . VAL A 1 86 ? -0.693 -3.097 -4.763 1.00 86.19 86 VAL A N 1
ATOM 680 C CA . VAL A 1 86 ? -1.353 -2.083 -3.939 1.00 86.19 86 VAL A CA 1
ATOM 681 C C . VAL A 1 86 ? -0.282 -1.087 -3.525 1.00 86.19 86 VAL A C 1
ATOM 683 O O . VAL A 1 86 ? 0.770 -1.488 -3.031 1.00 86.19 86 VAL A O 1
ATOM 686 N N . TRP A 1 87 ? -0.516 0.199 -3.747 1.00 90.62 87 TRP A N 1
ATOM 687 C CA . TRP A 1 87 ? 0.417 1.242 -3.340 1.00 90.62 87 TRP A CA 1
ATOM 688 C C . TRP A 1 87 ? -0.221 2.159 -2.308 1.00 90.62 87 TRP A C 1
ATOM 690 O O . TRP A 1 87 ? -1.424 2.418 -2.337 1.00 90.62 87 TRP A O 1
ATOM 700 N N . THR A 1 88 ? 0.621 2.662 -1.419 1.00 90.69 88 THR A N 1
ATOM 701 C CA . THR A 1 88 ? 0.259 3.620 -0.384 1.00 90.69 88 THR A CA 1
ATOM 702 C C . THR A 1 88 ? 1.138 4.849 -0.544 1.00 90.69 88 THR A C 1
ATOM 704 O O . THR A 1 88 ? 2.349 4.738 -0.727 1.00 90.69 88 THR A O 1
ATOM 707 N N . GLU A 1 89 ? 0.536 6.026 -0.450 1.00 91.62 89 GLU A N 1
ATOM 708 C CA . GLU A 1 89 ? 1.269 7.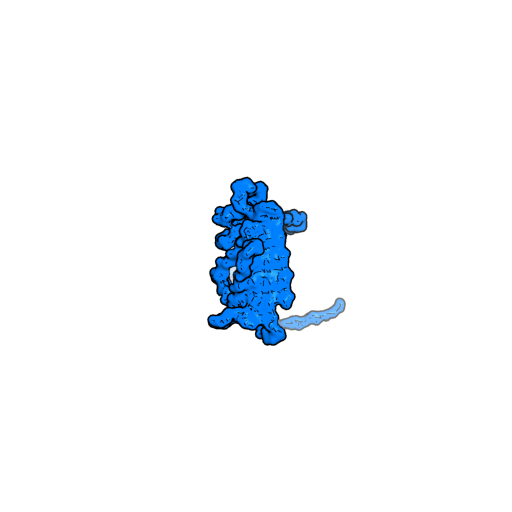281 -0.356 1.00 91.62 89 GLU A CA 1
ATOM 709 C C . GLU A 1 89 ? 1.810 7.469 1.072 1.00 91.62 89 GLU A C 1
ATOM 711 O O . GLU A 1 89 ? 1.038 7.516 2.031 1.00 91.62 89 GLU A O 1
ATOM 716 N N . VAL A 1 90 ? 3.135 7.547 1.213 1.00 91.31 90 VAL A N 1
ATOM 717 C CA . VAL A 1 90 ? 3.836 7.653 2.502 1.00 91.31 90 VAL A CA 1
ATOM 718 C C . VAL A 1 90 ? 4.803 8.836 2.503 1.00 91.31 90 VAL A C 1
ATOM 720 O O . VAL A 1 90 ? 5.367 9.198 1.471 1.00 91.31 90 VAL A O 1
ATOM 723 N N . THR A 1 91 ? 5.046 9.423 3.671 1.00 90.00 91 THR A N 1
ATOM 724 C CA . THR A 1 91 ? 6.149 10.373 3.877 1.00 90.00 91 THR A CA 1
ATOM 725 C C . THR A 1 91 ? 6.942 10.028 5.137 1.00 90.00 91 THR A C 1
ATOM 727 O O . THR A 1 91 ? 6.392 9.502 6.105 1.00 90.00 91 THR A O 1
ATOM 730 N N . GLU A 1 92 ? 8.247 10.296 5.105 1.00 83.69 92 GLU A N 1
ATOM 731 C CA . GLU A 1 92 ? 9.204 10.074 6.204 1.00 83.69 92 GLU A CA 1
ATOM 732 C C . GLU A 1 92 ? 9.500 11.378 6.973 1.00 83.69 92 GLU A C 1
ATOM 734 O O . GLU A 1 92 ? 10.474 11.467 7.717 1.00 83.69 92 GLU A O 1
ATOM 739 N N . SER A 1 93 ? 8.677 12.415 6.782 1.00 78.81 93 SER A N 1
ATOM 740 C CA . SER A 1 93 ? 8.846 13.704 7.458 1.00 78.81 93 SER A CA 1
ATOM 741 C C . SER A 1 93 ? 8.676 13.591 8.976 1.00 78.81 93 SER A C 1
ATOM 743 O O . SER A 1 93 ? 7.811 12.871 9.478 1.00 78.81 93 SER A O 1
ATOM 745 N N . THR A 1 94 ? 9.464 14.367 9.724 1.00 73.88 94 THR A N 1
ATOM 746 C CA . THR A 1 94 ? 9.381 14.445 11.194 1.00 73.88 94 THR A CA 1
ATOM 747 C C . THR A 1 94 ? 8.042 15.021 11.663 1.00 73.88 94 THR A C 1
ATOM 749 O O . THR A 1 94 ? 7.516 14.636 12.711 1.00 73.88 94 THR A O 1
ATOM 752 N N . THR A 1 95 ? 7.453 15.905 10.857 1.00 81.38 95 THR A N 1
ATOM 753 C CA . THR A 1 95 ? 6.130 16.495 11.057 1.00 81.38 95 THR A CA 1
ATOM 754 C C . THR A 1 95 ? 5.062 15.648 10.360 1.00 81.38 95 THR A C 1
ATOM 756 O O . THR A 1 95 ? 4.818 15.799 9.163 1.00 81.38 95 THR A O 1
ATOM 759 N N . CYS A 1 96 ? 4.420 14.746 11.106 1.00 85.12 96 CYS A N 1
ATOM 760 C CA . CYS A 1 96 ? 3.255 13.996 10.634 1.00 85.12 96 CYS A CA 1
ATOM 761 C C . CYS A 1 96 ? 1.982 14.572 11.259 1.00 85.12 96 CYS A C 1
ATOM 763 O O . CYS A 1 96 ? 1.716 14.339 12.436 1.00 85.12 96 CYS A O 1
ATOM 765 N N . GLU A 1 97 ? 1.206 15.322 10.478 1.00 84.56 97 GLU A N 1
ATOM 766 C CA . GLU A 1 97 ? -0.089 15.875 10.915 1.00 84.56 97 GLU A CA 1
ATOM 767 C C . GLU A 1 97 ? -1.222 14.836 10.880 1.00 84.56 97 GLU A C 1
ATOM 769 O O . GLU A 1 97 ? -2.293 15.043 11.445 1.00 84.56 97 GLU A O 1
ATOM 774 N N . GLN A 1 98 ? -0.996 13.725 10.177 1.00 88.25 98 GLN A N 1
ATOM 775 C CA . GLN A 1 98 ? -1.970 12.663 9.940 1.00 88.25 98 GLN A CA 1
ATOM 776 C C . GLN A 1 98 ? -1.668 11.451 10.843 1.00 88.25 98 GLN A C 1
ATOM 778 O O . GLN A 1 98 ? -1.391 11.604 12.034 1.00 88.25 98 GLN A O 1
ATOM 783 N N . PHE A 1 99 ? -1.715 10.232 10.301 1.00 89.56 99 PHE A N 1
ATOM 784 C CA . PHE A 1 99 ? -1.450 9.018 11.057 1.00 89.56 99 PHE A CA 1
ATOM 785 C C . PHE A 1 99 ? 0.005 8.589 10.901 1.00 89.56 99 PHE A C 1
ATOM 787 O O . PHE A 1 99 ? 0.473 8.329 9.792 1.00 89.56 99 PHE A O 1
ATOM 794 N N . ARG A 1 100 ? 0.704 8.457 12.031 1.00 91.88 100 ARG A N 1
ATOM 795 C CA . ARG A 1 100 ? 2.061 7.914 12.081 1.00 91.88 100 ARG A CA 1
ATOM 796 C C . ARG A 1 100 ? 2.039 6.446 12.490 1.00 91.88 100 ARG A C 1
ATOM 798 O O . ARG A 1 100 ? 1.562 6.096 13.571 1.00 91.88 100 ARG A O 1
ATOM 805 N N . CYS A 1 101 ? 2.593 5.607 11.629 1.00 90.81 101 CYS A N 1
ATOM 806 C CA . CYS A 1 101 ? 2.791 4.184 11.860 1.00 90.81 101 CYS A CA 1
ATOM 807 C C . CYS A 1 101 ? 3.762 3.945 13.024 1.00 90.81 101 CYS A C 1
ATOM 809 O O . CYS A 1 101 ? 4.731 4.689 13.186 1.00 90.81 101 CYS A O 1
ATOM 811 N N . LYS A 1 102 ? 3.505 2.930 13.860 1.00 88.94 102 LYS A N 1
ATOM 812 C CA . LYS A 1 102 ? 4.239 2.755 15.127 1.00 88.94 102 LYS A CA 1
ATOM 813 C C . LYS A 1 102 ? 5.625 2.149 14.940 1.00 88.94 102 LYS A C 1
ATOM 815 O O . LYS A 1 102 ? 6.537 2.528 15.663 1.00 88.94 102 LYS A O 1
ATOM 820 N N . ALA A 1 103 ? 5.772 1.192 14.027 1.00 88.56 103 ALA A N 1
ATOM 821 C CA . ALA A 1 103 ? 7.022 0.468 13.823 1.00 88.56 103 ALA A CA 1
ATOM 822 C C . ALA A 1 103 ? 7.825 1.045 12.651 1.00 88.56 103 ALA A C 1
ATOM 824 O O . ALA A 1 103 ? 9.035 1.213 12.765 1.00 88.56 103 ALA A O 1
ATOM 825 N N . SER A 1 104 ? 7.164 1.383 11.540 1.00 87.19 104 SER A N 1
ATOM 826 C CA . SER A 1 104 ? 7.840 1.907 10.343 1.00 87.19 104 SER A CA 1
ATOM 827 C C . SER A 1 104 ? 8.091 3.415 10.370 1.00 87.19 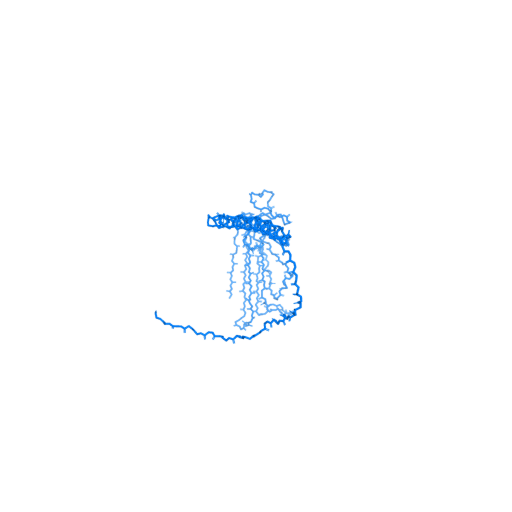104 SER A C 1
ATOM 829 O O . SER A 1 104 ? 8.876 3.908 9.567 1.00 87.19 104 SER A O 1
ATOM 831 N N . ASN A 1 105 ? 7.434 4.154 11.273 1.00 88.69 105 ASN A N 1
ATOM 832 C CA . ASN A 1 105 ? 7.437 5.623 11.338 1.00 88.69 105 ASN A CA 1
ATOM 833 C C . ASN A 1 105 ? 6.942 6.332 10.065 1.00 88.69 105 ASN A C 1
ATOM 835 O O . ASN A 1 105 ? 7.075 7.550 9.955 1.00 88.69 105 ASN A O 1
ATOM 839 N N . TYR A 1 106 ? 6.321 5.612 9.128 1.00 90.81 106 TYR A N 1
ATOM 840 C CA . TYR A 1 106 ? 5.696 6.233 7.967 1.00 90.81 106 TYR A CA 1
ATOM 841 C C . TYR A 1 106 ? 4.503 7.088 8.375 1.00 90.81 106 TYR A C 1
ATOM 843 O O . TYR A 1 106 ? 3.705 6.714 9.236 1.00 90.81 106 TYR A O 1
ATOM 851 N N . CYS A 1 107 ? 4.374 8.236 7.723 1.00 91.62 107 CYS A N 1
ATOM 852 C CA . CYS A 1 107 ? 3.205 9.083 7.831 1.00 91.62 107 CYS A CA 1
ATOM 853 C C . CYS A 1 107 ? 2.275 8.821 6.644 1.00 91.62 107 CYS A C 1
ATOM 855 O O . CYS A 1 107 ? 2.686 8.945 5.487 1.00 91.62 107 CYS A O 1
ATOM 857 N N . ILE A 1 108 ? 1.032 8.456 6.946 1.00 91.69 108 ILE A N 1
ATOM 858 C CA . ILE A 1 108 ? -0.029 8.162 5.979 1.00 91.69 108 ILE A CA 1
ATOM 859 C C . ILE A 1 108 ? -1.276 8.989 6.298 1.00 91.69 108 ILE A C 1
ATOM 861 O O . ILE A 1 108 ? -1.446 9.479 7.415 1.00 91.69 108 ILE A O 1
ATOM 865 N N . SER A 1 109 ? -2.180 9.135 5.329 1.00 90.19 109 SER A N 1
ATOM 866 C CA . SER A 1 109 ? -3.463 9.815 5.551 1.00 90.19 109 SER A CA 1
ATOM 867 C C . SER A 1 109 ? -4.339 9.071 6.568 1.00 90.19 109 SER A C 1
ATOM 869 O O . SER A 1 109 ? -4.413 7.843 6.547 1.00 90.19 109 SER A O 1
ATOM 871 N N . ASN A 1 110 ? -5.088 9.810 7.396 1.00 89.00 110 ASN A N 1
ATOM 872 C CA . ASN A 1 110 ? -6.055 9.223 8.334 1.00 89.00 110 ASN A CA 1
ATOM 873 C C . ASN A 1 110 ? -7.138 8.372 7.646 1.00 89.00 110 ASN A C 1
ATOM 875 O O . ASN A 1 110 ? -7.641 7.434 8.259 1.00 89.00 110 ASN A O 1
ATOM 879 N N . ASN A 1 111 ? -7.460 8.655 6.379 1.00 87.75 111 ASN A N 1
ATOM 880 C CA . ASN A 1 111 ? -8.449 7.900 5.596 1.00 87.75 111 ASN A CA 1
ATOM 881 C C . ASN A 1 111 ? -7.978 6.487 5.218 1.00 87.75 111 ASN A C 1
ATOM 883 O O . ASN A 1 111 ? -8.767 5.683 4.730 1.00 87.75 111 ASN A O 1
ATOM 887 N N . LEU A 1 112 ? -6.688 6.196 5.400 1.00 89.31 112 LEU A N 1
ATOM 888 C CA . LEU A 1 112 ? -6.102 4.885 5.133 1.00 89.31 112 LEU A CA 1
ATOM 889 C C . LEU A 1 112 ? -6.096 3.983 6.369 1.00 89.31 112 LEU A C 1
ATOM 891 O O . LEU A 1 112 ? -5.662 2.843 6.278 1.00 89.31 112 LEU A O 1
ATOM 895 N N . LYS A 1 113 ? -6.582 4.471 7.512 1.00 90.44 113 LYS A N 1
ATOM 896 C CA . LYS A 1 113 ? -6.790 3.636 8.691 1.00 90.44 113 LYS A CA 1
ATOM 897 C C . LYS A 1 113 ? -8.016 2.755 8.486 1.00 90.44 113 LYS A C 1
ATOM 899 O O . LYS A 1 113 ? -9.041 3.231 7.999 1.00 90.44 113 LYS A O 1
ATOM 904 N N . CYS A 1 114 ? -7.946 1.519 8.960 1.00 89.19 114 CYS A N 1
ATOM 905 C CA . CYS A 1 114 ? -9.078 0.594 8.990 1.00 89.19 114 CYS A CA 1
ATOM 906 C C . CYS A 1 114 ? -9.695 0.314 7.612 1.00 89.19 114 CYS A C 1
ATOM 908 O O . CYS A 1 114 ? -10.898 0.059 7.500 1.00 89.19 114 CYS A O 1
ATOM 910 N N . ASN A 1 115 ? -8.884 0.360 6.553 1.00 88.31 115 ASN A N 1
ATOM 911 C CA . ASN A 1 115 ? -9.321 0.110 5.181 1.00 88.31 115 ASN A CA 1
ATOM 912 C C . ASN A 1 115 ? -9.072 -1.342 4.733 1.00 88.31 115 ASN A C 1
ATOM 914 O O . ASN A 1 115 ? -9.259 -1.669 3.558 1.00 88.31 115 ASN A O 1
ATOM 918 N N . ARG A 1 116 ? -8.704 -2.229 5.670 1.00 87.94 116 ARG A N 1
ATOM 919 C CA . ARG A 1 116 ? -8.365 -3.649 5.461 1.00 87.94 116 ARG A CA 1
ATOM 920 C C . ARG A 1 116 ? -7.093 -3.870 4.642 1.00 87.94 116 ARG A C 1
ATOM 922 O O . ARG A 1 116 ? -6.839 -4.990 4.185 1.00 87.94 116 ARG A O 1
ATOM 929 N N . VAL A 1 117 ? -6.289 -2.831 4.450 1.00 87.88 117 VAL A N 1
ATOM 930 C CA . VAL A 1 117 ? -4.991 -2.893 3.785 1.00 87.88 117 VAL A CA 1
ATOM 931 C C . VAL A 1 117 ? -3.956 -2.410 4.780 1.00 87.88 117 VAL A C 1
ATOM 933 O O . VAL A 1 117 ? -4.067 -1.316 5.293 1.00 87.88 117 VAL A O 1
ATOM 936 N N . ASN A 1 118 ? -2.901 -3.187 5.013 1.00 89.31 118 ASN A N 1
ATOM 937 C CA . ASN A 1 118 ? -1.790 -2.695 5.823 1.00 89.31 118 ASN A CA 1
ATOM 938 C C . ASN A 1 118 ? -1.028 -1.655 4.992 1.00 89.31 118 ASN A C 1
ATOM 940 O O . ASN A 1 118 ? -0.271 -2.030 4.094 1.00 89.31 118 ASN A O 1
ATOM 944 N N . ASN A 1 119 ? -1.202 -0.374 5.277 1.00 90.19 119 ASN A N 1
ATOM 945 C CA . ASN A 1 119 ? -0.567 0.751 4.590 1.00 90.19 119 ASN A CA 1
ATOM 946 C C . ASN A 1 119 ? 0.763 1.138 5.245 1.00 90.19 119 ASN A C 1
ATOM 948 O O . ASN A 1 119 ? 1.655 1.664 4.585 1.00 90.19 119 ASN A O 1
ATOM 952 N N . CYS A 1 120 ? 0.958 0.768 6.511 1.00 89.25 120 CYS A N 1
ATOM 953 C CA . CYS A 1 120 ? 2.129 1.130 7.307 1.00 89.25 120 CYS A CA 1
ATOM 954 C C . CYS A 1 120 ? 3.460 0.462 6.922 1.00 89.25 120 CYS A C 1
ATOM 956 O O . CYS A 1 120 ? 4.423 0.521 7.678 1.00 89.25 120 CYS A O 1
ATOM 958 N N . GLY A 1 121 ? 3.581 -0.137 5.740 1.00 84.75 121 GLY A N 1
ATOM 959 C CA . GLY A 1 121 ? 4.813 -0.828 5.352 1.00 84.75 121 GLY A CA 1
ATOM 960 C C . GLY A 1 121 ? 4.951 -2.244 5.933 1.00 84.75 121 GLY A C 1
ATOM 961 O O . GLY A 1 121 ? 4.014 -2.823 6.487 1.00 84.75 121 GLY A O 1
ATOM 962 N N . HIS A 1 122 ? 6.078 -2.883 5.666 1.00 82.12 122 HIS A N 1
ATOM 963 C CA . HIS A 1 122 ? 6.343 -4.270 6.011 1.00 82.12 122 HIS A CA 1
ATOM 964 C C . HIS A 1 122 ? 6.409 -4.434 7.530 1.00 82.12 122 HIS A C 1
ATOM 966 O O . HIS A 1 122 ? 7.103 -3.686 8.208 1.00 82.12 122 HIS A O 1
ATOM 972 N N . GLY A 1 123 ? 5.732 -5.460 8.052 1.00 82.00 123 GLY A N 1
ATOM 973 C CA . GLY A 1 123 ? 5.788 -5.791 9.479 1.00 82.00 123 GLY A CA 1
ATOM 974 C C . GLY A 1 123 ? 5.017 -4.825 10.379 1.00 82.00 123 GLY A C 1
ATOM 975 O O . GLY A 1 123 ? 4.953 -5.060 11.579 1.00 82.00 123 GLY A O 1
ATOM 976 N N . ASP A 1 124 ? 4.389 -3.798 9.805 1.00 88.25 124 ASP A N 1
ATOM 977 C CA . ASP A 1 124 ? 3.582 -2.832 10.531 1.00 88.25 124 ASP A CA 1
ATOM 978 C C . ASP A 1 124 ? 2.142 -2.838 9.998 1.00 88.25 124 ASP A C 1
ATOM 980 O O . ASP A 1 124 ? 1.880 -2.578 8.821 1.00 88.25 124 ASP A O 1
ATOM 984 N N . SER A 1 125 ? 1.211 -3.188 10.882 1.00 88.94 125 SER A N 1
ATOM 985 C CA . SER A 1 125 ? -0.240 -3.158 10.660 1.00 88.94 125 SER A CA 1
ATOM 986 C C . SER A 1 125 ? -0.931 -2.222 11.653 1.00 88.94 125 SER A C 1
ATOM 988 O O . SER A 1 125 ? -2.098 -2.413 11.991 1.00 88.94 125 SER A O 1
ATOM 990 N N . SER A 1 126 ? -0.200 -1.239 12.189 1.00 90.38 126 SER A N 1
ATOM 991 C CA . SER A 1 126 ? -0.710 -0.316 13.208 1.00 90.38 126 SER A CA 1
ATOM 992 C C . SER A 1 126 ? -1.929 0.477 12.744 1.00 90.38 126 SER A C 1
ATOM 994 O O . SER A 1 126 ? -2.744 0.862 13.583 1.00 90.38 126 SER A O 1
ATOM 996 N N . ASP A 1 127 ? -2.059 0.708 11.437 1.00 89.81 127 ASP A N 1
ATOM 997 C CA . ASP A 1 127 ? -3.205 1.366 10.808 1.00 89.81 127 ASP A CA 1
ATOM 998 C C . ASP A 1 127 ? -4.496 0.534 10.853 1.00 89.81 127 ASP A C 1
ATOM 1000 O O . ASP A 1 127 ? -5.584 1.105 10.827 1.00 89.81 127 ASP A O 1
ATOM 1004 N N . GLU A 1 128 ? -4.385 -0.787 11.023 1.00 90.50 128 GLU A N 1
ATOM 1005 C CA . GLU A 1 128 ? -5.509 -1.735 11.032 1.00 90.50 128 GLU A CA 1
ATOM 1006 C C . GLU A 1 128 ? -5.768 -2.367 12.414 1.00 90.50 128 GLU A C 1
ATOM 1008 O O . GLU A 1 128 ? -6.808 -2.980 12.644 1.00 90.50 128 GLU A O 1
ATOM 1013 N N . MET A 1 129 ? -4.839 -2.237 13.368 1.00 85.25 129 MET A N 1
ATOM 1014 C CA . MET A 1 129 ? -4.958 -2.875 14.691 1.00 85.25 129 MET A CA 1
ATOM 1015 C C . MET A 1 129 ? -5.855 -2.119 15.675 1.00 85.25 129 MET A C 1
ATOM 1017 O O . MET A 1 129 ? -6.399 -2.725 16.592 1.00 85.25 129 MET A O 1
ATOM 1021 N N . SER A 1 130 ? -5.982 -0.798 15.531 1.00 78.88 130 SER A N 1
ATOM 1022 C CA . SER A 1 130 ? -6.710 0.056 16.482 1.00 78.88 130 SER A CA 1
ATOM 1023 C C . SER A 1 130 ? -7.951 0.668 15.843 1.00 78.88 130 SER A C 1
ATOM 1025 O O . SER A 1 130 ? -8.188 1.875 15.938 1.00 78.88 130 SER A O 1
ATOM 1027 N N . CYS A 1 131 ? -8.734 -0.177 15.179 1.00 82.19 131 CYS A N 1
ATOM 1028 C CA . CYS A 1 131 ? -10.020 0.207 14.632 1.00 82.19 131 CYS A CA 1
ATOM 1029 C C . CYS A 1 131 ? -11.036 0.260 15.759 1.00 82.19 131 CYS A C 1
ATOM 1031 O O . CYS A 1 131 ? -11.583 -0.761 16.173 1.00 82.19 131 CYS A O 1
ATOM 1033 N N . ILE A 1 132 ? -11.261 1.470 16.274 1.00 69.00 132 ILE A N 1
ATOM 1034 C CA . ILE A 1 132 ? -12.462 1.747 17.048 1.00 69.00 132 ILE A CA 1
ATOM 1035 C C . ILE A 1 132 ? -13.592 1.525 16.055 1.00 69.00 132 ILE A C 1
ATOM 1037 O O . ILE A 1 132 ? -13.813 2.335 15.156 1.00 69.00 132 ILE A O 1
ATOM 1041 N N . VAL A 1 133 ? -14.248 0.373 16.163 1.00 62.03 133 VAL A N 1
ATOM 1042 C CA . VAL A 1 133 ? -15.550 0.196 15.547 1.00 62.03 133 VAL A CA 1
ATOM 1043 C C . VAL A 1 133 ? -16.442 1.131 16.342 1.00 62.03 133 VAL A C 1
ATOM 1045 O O . VAL A 1 133 ? -16.983 0.758 17.381 1.00 62.03 133 VAL A O 1
ATOM 1048 N N . GLU A 1 134 ? -16.525 2.386 15.910 1.00 56.81 134 GLU A N 1
ATOM 1049 C CA . GLU A 1 134 ? -17.676 3.204 16.234 1.00 56.81 134 GLU A CA 1
ATOM 1050 C C . GLU A 1 134 ? -18.836 2.489 15.556 1.00 56.81 134 GLU A C 1
ATOM 1052 O O . GLU A 1 134 ? -19.132 2.713 14.388 1.00 56.81 134 GLU A O 1
ATOM 1057 N N . VAL A 1 135 ? -19.396 1.492 16.248 1.00 59.59 135 VAL A N 1
ATOM 1058 C CA . VAL A 1 135 ? -20.663 0.903 15.857 1.00 59.59 135 VAL A CA 1
ATOM 1059 C C . VAL A 1 135 ? -21.625 2.073 15.988 1.00 59.59 135 VAL A C 1
ATOM 1061 O O . VAL A 1 135 ? -21.829 2.527 17.120 1.00 59.59 135 VAL A O 1
ATOM 1064 N N . PRO A 1 136 ? -22.166 2.622 14.885 1.00 60.25 136 PRO A N 1
ATOM 1065 C CA . PRO A 1 136 ? -23.244 3.577 15.022 1.00 60.25 136 PRO A CA 1
ATOM 1066 C C . PRO A 1 136 ? -24.325 2.843 15.812 1.00 60.25 136 PRO A C 1
ATOM 1068 O O . PRO A 1 136 ? -24.797 1.780 15.406 1.00 60.25 136 PRO A O 1
ATOM 1071 N N . ILE A 1 137 ? -24.620 3.325 17.019 1.00 63.91 137 ILE A N 1
ATOM 1072 C CA . ILE A 1 137 ? -25.676 2.739 17.832 1.00 63.91 137 ILE A CA 1
ATOM 1073 C C . ILE A 1 137 ? -26.977 3.110 17.126 1.00 63.91 137 ILE A C 1
ATOM 1075 O O . ILE A 1 137 ? -27.540 4.179 17.360 1.00 63.91 137 ILE A O 1
ATOM 1079 N N . ASP A 1 138 ? -27.428 2.246 16.221 1.00 71.88 138 ASP A N 1
ATOM 1080 C CA . ASP A 1 138 ? -28.719 2.424 15.578 1.00 71.88 138 ASP A CA 1
ATOM 1081 C C . ASP A 1 138 ? -29.809 2.412 16.655 1.00 71.88 138 ASP A C 1
ATOM 1083 O O . ASP A 1 138 ? -29.806 1.596 17.586 1.00 71.88 138 ASP A O 1
ATOM 1087 N N . THR A 1 139 ? -30.767 3.328 16.528 1.00 76.62 139 THR A N 1
ATOM 1088 C CA . THR A 1 139 ? -31.898 3.479 17.459 1.00 76.62 139 THR A CA 1
ATOM 1089 C C . THR A 1 139 ? -32.668 2.167 17.643 1.00 76.62 139 THR A C 1
ATOM 1091 O O . THR A 1 139 ? -33.128 1.861 18.745 1.00 76.62 139 THR A O 1
ATOM 1094 N N . PHE A 1 140 ? -32.733 1.343 16.593 1.00 78.94 140 PHE A N 1
ATOM 1095 C CA . PHE A 1 140 ? -33.319 0.003 16.611 1.00 78.94 140 PHE A CA 1
ATOM 1096 C C . PHE A 1 140 ? -32.577 -0.975 17.532 1.00 78.94 140 PHE A C 1
ATOM 1098 O O . PHE A 1 140 ? -33.214 -1.763 18.230 1.00 78.94 140 PHE A O 1
ATOM 1105 N N . THR A 1 141 ? -31.247 -0.901 17.597 1.00 81.62 141 THR A N 1
ATOM 1106 C CA . THR A 1 141 ? -30.417 -1.746 18.469 1.00 81.62 141 THR A CA 1
ATOM 1107 C C . THR A 1 141 ? -30.642 -1.391 19.938 1.00 81.62 141 THR A C 1
ATOM 1109 O O . THR A 1 141 ? -30.755 -2.271 20.791 1.00 81.62 141 THR A O 1
ATOM 1112 N N . LEU A 1 142 ? -30.796 -0.097 20.234 1.00 84.31 142 LEU A N 1
ATOM 1113 C CA . LEU A 1 142 ? -31.058 0.416 21.581 1.00 84.31 142 LEU A CA 1
ATOM 1114 C C . LEU A 1 142 ? -32.474 0.041 22.066 1.00 84.31 142 LEU A C 1
ATOM 1116 O O . LEU A 1 142 ? -32.642 -0.421 23.197 1.00 84.31 142 LEU A O 1
ATOM 1120 N N . LEU A 1 143 ? -33.476 0.134 21.182 1.00 87.38 143 LEU A N 1
ATOM 1121 C CA . LEU A 1 143 ? -34.839 -0.361 21.426 1.00 87.38 143 LEU A CA 1
ATOM 1122 C C . LEU A 1 143 ? -34.869 -1.880 21.657 1.00 87.38 143 LEU A C 1
ATOM 1124 O O . LEU A 1 143 ? -35.541 -2.351 22.576 1.00 87.38 143 LEU A O 1
ATOM 1128 N N . GLY A 1 144 ? -34.108 -2.645 20.868 1.00 87.56 144 GLY A N 1
ATOM 1129 C CA . GLY A 1 144 ? -33.995 -4.096 21.019 1.00 87.56 144 GLY A CA 1
ATOM 1130 C C . GLY A 1 144 ? -33.435 -4.506 22.383 1.00 87.56 144 GLY A C 1
ATOM 1131 O O . GLY A 1 144 ? -34.016 -5.352 23.064 1.00 87.56 144 GLY A O 1
ATOM 1132 N N . ILE A 1 145 ? -32.354 -3.861 22.833 1.00 89.44 145 ILE A N 1
ATOM 1133 C CA . ILE A 1 145 ? -31.756 -4.127 24.152 1.00 89.44 145 ILE A CA 1
ATOM 1134 C C . ILE A 1 145 ? -32.744 -3.784 25.278 1.00 89.44 145 ILE A C 1
ATOM 1136 O O . ILE A 1 145 ? -32.906 -4.576 26.210 1.00 89.44 145 ILE A O 1
ATOM 1140 N N . ALA A 1 146 ? -33.451 -2.653 25.182 1.00 91.56 146 ALA A N 1
ATOM 1141 C CA . ALA A 1 146 ? -34.431 -2.241 26.187 1.00 91.56 146 ALA A CA 1
ATOM 1142 C C . ALA A 1 146 ? -35.587 -3.249 26.339 1.00 91.56 146 ALA A C 1
ATOM 1144 O O . ALA A 1 146 ? -35.955 -3.604 27.462 1.00 91.56 146 ALA A O 1
ATOM 1145 N N . LEU A 1 147 ? -36.120 -3.764 25.225 1.00 93.75 147 LEU A N 1
ATOM 1146 C CA . LEU A 1 147 ? -37.180 -4.779 25.239 1.00 93.75 147 LEU A CA 1
ATOM 1147 C C . LEU A 1 147 ? -36.701 -6.103 25.843 1.00 93.75 147 LEU A C 1
ATOM 1149 O O . LEU A 1 147 ? -37.408 -6.697 26.659 1.00 93.75 147 LEU A O 1
ATOM 1153 N N . CYS A 1 148 ? -35.488 -6.539 25.501 1.00 92.94 148 CYS A N 1
ATOM 1154 C CA . CYS A 1 148 ? -34.896 -7.758 26.048 1.00 92.94 148 CYS A CA 1
ATOM 1155 C C . CYS A 1 148 ? -34.705 -7.668 27.567 1.00 92.94 148 CYS A C 1
ATOM 1157 O O . CYS A 1 148 ? -35.117 -8.570 28.300 1.00 92.94 148 CYS A O 1
ATOM 1159 N N . VAL A 1 149 ? -34.134 -6.566 28.061 1.00 95.44 149 VAL A N 1
ATOM 1160 C CA . VAL A 1 149 ? -33.944 -6.351 29.505 1.00 95.44 149 VAL A CA 1
ATOM 1161 C C . VAL A 1 149 ? -35.294 -6.274 30.222 1.00 95.44 149 VAL A C 1
ATOM 1163 O O . VAL A 1 149 ? -35.478 -6.920 31.256 1.00 95.44 149 VAL A O 1
ATOM 1166 N N . GLY A 1 150 ? -36.270 -5.561 29.651 1.00 94.94 150 GLY A N 1
ATOM 1167 C CA . GLY A 1 150 ? -37.630 -5.486 30.187 1.00 94.94 150 GLY A CA 1
ATOM 1168 C C . GLY A 1 150 ? -38.298 -6.860 30.303 1.00 94.94 150 GLY A C 1
ATOM 1169 O O . GLY A 1 150 ? -38.823 -7.206 31.363 1.00 94.94 150 GLY A O 1
ATOM 1170 N N . ALA A 1 151 ? -38.218 -7.685 29.257 1.00 94.88 151 ALA A N 1
ATOM 1171 C CA . ALA A 1 151 ? -38.779 -9.034 29.255 1.00 94.88 151 ALA A CA 1
ATOM 1172 C C . ALA A 1 151 ? -38.129 -9.937 30.316 1.00 94.88 151 ALA A C 1
ATOM 1174 O O . ALA A 1 151 ? -38.833 -10.648 31.037 1.00 94.88 151 ALA A O 1
ATOM 1175 N N . VAL A 1 152 ? -36.803 -9.875 30.473 1.00 95.94 152 VAL A N 1
ATOM 1176 C CA . VAL A 1 152 ? -36.075 -10.653 31.491 1.00 95.94 152 VAL A CA 1
ATOM 1177 C C . VAL A 1 152 ? -36.494 -10.249 32.906 1.00 95.94 152 VAL A C 1
ATOM 1179 O O . VAL A 1 152 ? -36.726 -11.121 33.748 1.00 95.94 152 VAL A O 1
ATOM 1182 N N . LEU A 1 153 ? -36.656 -8.950 33.171 1.00 95.56 153 LEU A N 1
ATOM 1183 C CA . LEU A 1 153 ? -37.127 -8.462 34.469 1.00 95.56 153 LEU A CA 1
ATOM 1184 C C . LEU A 1 153 ? -38.562 -8.921 34.759 1.00 95.56 153 LEU A C 1
ATOM 1186 O O . LEU A 1 153 ? -38.834 -9.416 35.855 1.00 95.56 153 LEU A O 1
ATOM 1190 N N . ILE A 1 154 ? -39.463 -8.834 33.774 1.00 95.75 154 ILE A N 1
ATOM 1191 C CA . ILE A 1 154 ? -40.853 -9.297 33.906 1.00 95.75 154 ILE A CA 1
ATOM 1192 C C . ILE A 1 154 ? -40.890 -10.801 34.199 1.00 95.75 154 ILE A C 1
ATOM 1194 O O . ILE A 1 154 ? -41.527 -11.224 35.165 1.00 95.75 154 ILE A O 1
ATOM 1198 N N . LEU A 1 155 ? -40.158 -11.613 33.431 1.00 94.69 155 LEU A N 1
ATOM 1199 C CA . LEU A 1 155 ? -40.074 -13.059 33.650 1.00 94.69 155 LEU A CA 1
ATOM 1200 C C . LEU A 1 155 ? -39.482 -13.391 35.027 1.00 94.69 155 LEU A C 1
ATOM 1202 O O . LEU A 1 155 ? -40.008 -14.259 35.729 1.00 94.69 155 LEU A O 1
ATOM 1206 N N . GLY A 1 156 ? -38.450 -12.664 35.460 1.00 95.00 156 GLY A N 1
ATOM 1207 C CA . GLY A 1 156 ? -37.868 -12.791 36.796 1.00 95.00 156 GLY A CA 1
ATOM 1208 C C . GLY A 1 156 ? -38.888 -12.530 37.908 1.00 95.00 156 GLY A C 1
ATOM 1209 O O . GLY A 1 156 ? -39.016 -13.333 38.840 1.00 95.00 156 GLY A O 1
ATOM 1210 N N . VAL A 1 157 ? -39.683 -11.462 37.781 1.00 95.31 157 VAL A N 1
ATOM 1211 C CA . VAL A 1 157 ? -40.770 -11.133 38.718 1.00 95.31 157 VAL A CA 1
ATOM 1212 C C . VAL A 1 157 ? -41.868 -12.196 38.685 1.00 95.31 157 VAL A C 1
ATOM 1214 O O . VAL A 1 157 ? -42.311 -12.645 39.744 1.00 95.31 157 VAL A O 1
ATOM 1217 N N . CYS A 1 158 ? -42.282 -12.665 37.505 1.00 93.94 158 CYS A N 1
ATOM 1218 C CA . CYS A 1 158 ? -43.275 -13.730 37.359 1.00 93.94 158 CYS A CA 1
ATOM 1219 C C . CYS A 1 158 ? -42.823 -15.022 38.053 1.00 93.94 158 CYS A C 1
ATOM 1221 O O . CYS A 1 158 ? -43.579 -15.606 38.837 1.00 93.94 158 CYS A O 1
ATOM 1223 N N . VAL A 1 159 ? -41.573 -15.441 37.840 1.00 94.00 159 VAL A N 1
ATOM 1224 C CA . VAL A 1 159 ? -40.985 -16.619 38.492 1.00 94.00 159 VAL A CA 1
ATOM 1225 C C . VAL A 1 159 ? -40.900 -16.416 40.004 1.00 94.00 159 VAL A C 1
ATOM 1227 O O . VAL A 1 159 ? -41.258 -17.320 40.766 1.00 94.00 159 VAL A O 1
ATOM 1230 N N . TRP A 1 160 ? -40.484 -15.238 40.471 1.00 94.56 160 TRP A N 1
ATOM 1231 C CA . TRP A 1 160 ? -40.424 -14.928 41.899 1.00 94.56 160 TRP A CA 1
ATOM 1232 C C . TRP A 1 160 ? -41.809 -14.971 42.557 1.00 94.56 160 TRP A C 1
ATOM 1234 O O . TRP A 1 160 ? -41.996 -15.644 43.579 1.00 94.56 160 TRP A O 1
ATOM 1244 N N . CYS A 1 161 ? -42.808 -14.352 41.929 1.00 92.75 161 CYS A N 1
ATOM 1245 C CA . CYS A 1 161 ? -44.206 -14.387 42.348 1.00 92.75 161 CYS A CA 1
ATOM 1246 C C . CYS A 1 161 ? -44.755 -15.817 42.373 1.00 92.75 161 CYS A C 1
ATOM 1248 O O . CYS A 1 161 ? -45.400 -16.214 43.351 1.00 92.75 161 CYS A O 1
ATOM 1250 N N . HIS A 1 162 ? -44.453 -16.627 41.356 1.00 91.06 162 HIS A N 1
ATOM 1251 C CA . HIS A 1 162 ? -44.881 -18.020 41.294 1.00 91.06 162 HIS A CA 1
ATOM 1252 C C . HIS A 1 162 ? -44.212 -18.867 42.386 1.00 91.06 162 HIS A C 1
ATOM 1254 O O . HIS A 1 162 ? -44.887 -19.628 43.085 1.00 91.06 162 HIS A O 1
ATOM 1260 N N . ARG A 1 163 ? -42.908 -18.679 42.638 1.00 90.75 163 ARG A N 1
ATOM 1261 C CA . ARG A 1 163 ? -42.188 -19.342 43.741 1.00 90.75 163 ARG A CA 1
ATOM 1262 C C . ARG A 1 163 ? -42.749 -18.933 45.103 1.00 90.75 163 ARG A C 1
ATOM 1264 O O . ARG A 1 163 ? -42.956 -19.805 45.949 1.00 90.75 163 ARG A O 1
ATOM 1271 N N . LYS A 1 164 ? -43.054 -17.650 45.320 1.00 88.56 164 LYS A N 1
ATOM 1272 C CA . LYS A 1 164 ? -43.635 -17.136 46.574 1.00 88.56 164 LYS A CA 1
ATOM 1273 C C . LYS A 1 164 ? -45.057 -17.658 46.798 1.00 88.56 164 LYS A C 1
ATOM 1275 O O . LYS A 1 164 ? -45.360 -18.139 47.891 1.00 88.56 164 LYS A O 1
ATOM 1280 N N . ARG A 1 165 ? -45.909 -17.661 45.764 1.00 85.75 165 ARG A N 1
ATOM 1281 C CA . ARG A 1 165 ? -47.256 -18.261 45.821 1.00 85.75 165 ARG A CA 1
ATOM 1282 C C . ARG A 1 165 ? -47.196 -19.769 46.053 1.00 85.75 165 ARG A C 1
ATOM 1284 O O . ARG A 1 165 ? -47.931 -20.270 46.900 1.00 85.75 165 ARG A O 1
ATOM 1291 N N . ARG A 1 166 ? -46.293 -20.496 45.386 1.00 83.56 166 ARG A N 1
ATOM 1292 C CA . ARG A 1 166 ? -46.099 -21.940 45.604 1.00 83.56 166 ARG A CA 1
ATOM 1293 C C . ARG A 1 166 ? -45.623 -22.236 47.029 1.00 83.56 166 ARG A C 1
ATOM 1295 O O . ARG A 1 166 ? -46.119 -23.179 47.639 1.00 83.56 166 ARG A O 1
ATOM 1302 N N . ARG A 1 167 ? -44.726 -21.415 47.594 1.00 79.06 167 ARG A N 1
ATOM 1303 C CA . ARG A 1 167 ? -44.322 -21.498 49.012 1.00 79.06 167 ARG A CA 1
ATOM 1304 C C . ARG A 1 167 ? -45.513 -21.279 49.955 1.00 79.06 167 ARG A C 1
ATOM 1306 O O . ARG A 1 167 ? -45.734 -22.121 50.821 1.00 79.06 167 ARG A O 1
ATOM 1313 N N . ARG A 1 168 ? -46.330 -20.238 49.738 1.00 77.44 168 ARG A N 1
ATOM 1314 C CA . ARG A 1 168 ? -47.549 -19.984 50.537 1.00 77.44 168 ARG A CA 1
ATOM 1315 C C . ARG A 1 168 ? -48.571 -21.124 50.433 1.00 77.44 168 ARG A C 1
ATOM 1317 O O . ARG A 1 168 ? -49.065 -21.585 51.456 1.00 77.44 168 ARG A O 1
ATOM 1324 N N . ARG A 1 169 ? -48.836 -21.651 49.229 1.00 76.38 169 ARG A N 1
ATOM 1325 C CA . ARG A 1 169 ? -49.737 -22.808 49.029 1.00 76.38 169 ARG A CA 1
ATOM 1326 C C . ARG A 1 169 ? -49.249 -24.056 49.775 1.00 76.38 169 ARG A C 1
ATOM 1328 O O . ARG A 1 169 ? -50.057 -24.753 50.378 1.00 76.38 169 ARG A O 1
ATOM 1335 N N . ARG A 1 170 ? -47.935 -24.315 49.793 1.00 72.50 170 ARG A N 1
ATOM 1336 C CA . ARG A 1 170 ? -47.343 -25.420 50.571 1.00 72.50 170 ARG A CA 1
ATOM 1337 C C . ARG A 1 170 ? -47.514 -25.230 52.084 1.00 72.50 170 ARG A C 1
ATOM 1339 O O . ARG A 1 170 ? -47.729 -26.217 52.777 1.00 72.50 170 ARG A O 1
ATOM 1346 N N . GLN A 1 171 ? -47.451 -23.998 52.593 1.00 73.31 171 GLN A N 1
ATOM 1347 C CA . GLN A 1 171 ? -47.698 -23.701 54.013 1.00 73.31 171 GLN A CA 1
ATOM 1348 C C . GLN A 1 171 ? -49.174 -23.912 54.397 1.00 73.31 171 GLN A C 1
ATOM 1350 O O . GLN A 1 171 ? -49.450 -24.610 55.368 1.00 73.31 171 GLN A O 1
ATOM 1355 N N . LEU A 1 172 ? -50.121 -23.420 53.589 1.00 71.56 172 LEU A N 1
ATOM 1356 C CA . LEU A 1 172 ? -51.563 -23.644 53.792 1.00 71.56 172 LEU A CA 1
ATOM 1357 C C . LEU A 1 172 ? -51.960 -25.129 53.700 1.00 71.56 172 LEU A C 1
ATOM 1359 O O . LEU A 1 172 ? -52.763 -25.603 54.500 1.00 71.56 172 LEU A O 1
ATOM 1363 N N . ALA A 1 173 ? -51.363 -25.892 52.780 1.00 69.25 173 ALA A N 1
ATOM 1364 C CA . ALA A 1 173 ? -51.597 -27.335 52.682 1.00 69.25 173 ALA A CA 1
ATOM 1365 C C . ALA A 1 173 ? -51.080 -28.110 53.913 1.00 69.25 173 ALA A C 1
ATOM 1367 O O . ALA A 1 173 ? -51.708 -29.083 54.325 1.00 69.25 173 ALA A O 1
ATOM 1368 N N . ARG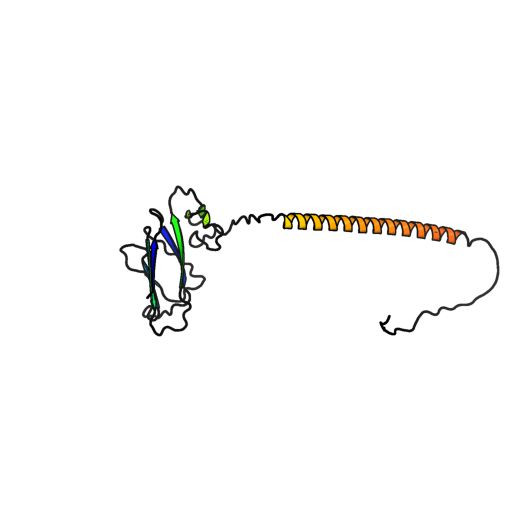 A 1 174 ? -49.971 -27.674 54.534 1.00 68.56 174 ARG A N 1
ATOM 1369 C CA . ARG A 1 174 ? -49.470 -28.258 55.794 1.00 68.56 174 ARG A CA 1
ATOM 1370 C C . ARG A 1 174 ? -50.411 -27.976 56.971 1.00 68.56 174 ARG A C 1
ATOM 1372 O O . ARG A 1 174 ? -50.698 -28.899 57.723 1.00 68.56 174 ARG A O 1
ATOM 1379 N N . LEU A 1 175 ? -50.948 -26.757 57.073 1.00 67.69 175 LEU A N 1
ATOM 1380 C CA . LEU A 1 175 ? -51.917 -26.374 58.114 1.00 67.69 175 LEU A CA 1
ATOM 1381 C C . LEU A 1 175 ? -53.261 -27.116 57.988 1.00 67.69 175 LEU A C 1
ATOM 1383 O O . LEU A 1 175 ? -53.856 -27.494 58.994 1.00 67.69 175 LEU A O 1
ATOM 1387 N N . ARG A 1 176 ? -53.725 -27.392 56.760 1.00 59.84 176 ARG A N 1
ATOM 1388 C CA . ARG A 1 176 ? -54.898 -28.260 56.522 1.00 59.84 176 ARG A CA 1
ATOM 1389 C C . ARG A 1 176 ? -54.651 -29.716 56.934 1.00 59.84 176 ARG A C 1
ATOM 1391 O O . ARG A 1 176 ? -55.558 -30.387 57.412 1.00 59.84 176 ARG A O 1
ATOM 1398 N N . ARG A 1 177 ? -53.423 -30.221 56.776 1.00 58.75 177 ARG A N 1
ATOM 1399 C CA . ARG A 1 177 ? -53.069 -31.597 57.168 1.00 58.75 177 ARG A CA 1
ATOM 1400 C C . ARG A 1 177 ? -53.015 -31.776 58.688 1.00 58.75 177 ARG A C 1
ATOM 1402 O O . ARG A 1 177 ? -53.404 -32.833 59.174 1.00 58.75 177 ARG A O 1
ATOM 1409 N N . SER A 1 178 ? -52.595 -30.754 59.438 1.00 57.16 178 SER A N 1
ATOM 1410 C CA . SER A 1 178 ? -52.607 -30.787 60.909 1.00 57.16 178 SER A CA 1
ATOM 1411 C C . SER A 1 178 ? -54.017 -30.666 61.499 1.00 57.16 178 SER A C 1
ATOM 1413 O O . SER A 1 178 ? -54.301 -31.303 62.507 1.00 57.16 178 SER A O 1
ATOM 1415 N N . THR A 1 179 ? -54.926 -29.928 60.854 1.00 56.34 179 THR A N 1
ATOM 1416 C CA . THR A 1 179 ? -56.338 -29.838 61.282 1.00 56.34 179 THR A CA 1
ATOM 1417 C C . THR A 1 179 ? -57.109 -31.137 61.028 1.00 56.34 179 THR A C 1
ATOM 1419 O O . THR A 1 179 ? -57.865 -31.569 61.893 1.00 56.34 179 THR A O 1
ATOM 1422 N N . VAL A 1 180 ? -56.851 -31.837 59.915 1.00 55.81 180 VAL A N 1
ATOM 1423 C CA . VAL A 1 180 ? -57.443 -33.168 59.661 1.00 55.81 180 VAL A CA 1
ATOM 1424 C C . VAL A 1 180 ? -56.826 -34.257 60.558 1.00 55.81 180 VAL A C 1
ATOM 1426 O O . VAL A 1 180 ? -57.529 -35.168 60.987 1.00 55.81 180 VAL A O 1
ATOM 1429 N N . GLY A 1 181 ? -55.541 -34.147 60.922 1.00 51.56 181 GLY A N 1
ATOM 1430 C CA . GLY A 1 181 ? -54.888 -35.064 61.870 1.00 51.56 181 GLY A CA 1
ATOM 1431 C C . GLY A 1 181 ? -55.386 -34.950 63.318 1.00 51.56 181 GLY A C 1
ATOM 1432 O O . GLY A 1 181 ? -55.310 -35.925 64.063 1.00 51.56 181 GLY A O 1
ATOM 1433 N N . SER A 1 182 ? -55.935 -33.794 63.711 1.00 47.81 182 SER A N 1
ATOM 1434 C CA . SER A 1 182 ? -56.463 -33.561 65.063 1.00 47.81 182 SER A CA 1
ATOM 1435 C C . SER A 1 182 ? -57.917 -34.014 65.244 1.00 47.81 182 SER A C 1
ATOM 1437 O O . SER A 1 182 ? -58.346 -34.228 66.372 1.00 47.81 182 SER A O 1
ATOM 1439 N N . SER A 1 183 ? -58.677 -34.200 64.158 1.00 46.66 183 SER A N 1
ATOM 1440 C CA . SER A 1 183 ? -60.097 -34.590 64.215 1.00 46.66 183 SER A CA 1
ATOM 1441 C C . SER A 1 183 ? -60.325 -36.114 64.255 1.00 46.66 183 SER A C 1
ATOM 1443 O O . SER A 1 183 ? -61.459 -36.565 64.343 1.00 46.66 183 SER A O 1
ATOM 1445 N N . ARG A 1 184 ? -59.260 -36.938 64.237 1.00 47.00 184 ARG A N 1
ATOM 1446 C CA . ARG A 1 184 ? -59.351 -38.416 64.311 1.00 47.00 184 ARG A CA 1
ATOM 1447 C C . ARG A 1 184 ? -59.009 -39.009 65.687 1.00 47.00 184 ARG A C 1
ATOM 1449 O O . ARG A 1 184 ? -58.709 -40.196 65.783 1.00 47.00 184 ARG A O 1
ATOM 1456 N N . ARG A 1 185 ? -59.041 -38.214 66.761 1.00 43.47 185 ARG A N 1
ATOM 1457 C CA . ARG A 1 185 ? -58.914 -38.709 68.145 1.00 43.47 185 ARG A CA 1
ATOM 1458 C C . ARG A 1 185 ? -60.152 -38.363 68.968 1.00 43.47 185 ARG A C 1
ATOM 1460 O O . ARG A 1 185 ? -60.051 -37.568 69.884 1.00 43.47 185 ARG A O 1
ATOM 1467 N N . GLN A 1 186 ? -61.295 -38.949 68.623 1.00 43.19 186 GLN A N 1
ATOM 1468 C CA . GLN A 1 186 ? -62.350 -39.374 69.558 1.00 43.19 186 GLN A CA 1
ATOM 1469 C C . GLN A 1 186 ? -63.533 -39.916 68.744 1.00 43.19 186 GLN A C 1
ATOM 1471 O O . GLN A 1 186 ? -64.299 -39.130 68.204 1.00 43.19 186 GLN A O 1
ATOM 1476 N N . LEU A 1 187 ? -63.627 -41.247 68.601 1.00 37.81 187 LEU A N 1
ATOM 1477 C CA . LEU A 1 187 ? -64.809 -42.058 68.953 1.00 37.81 187 LEU A CA 1
ATOM 1478 C C . LEU A 1 187 ? -64.572 -43.540 68.568 1.00 37.81 187 LEU A C 1
ATOM 1480 O O . LEU A 1 187 ? -64.580 -43.910 67.401 1.00 37.81 187 LEU A O 1
ATOM 1484 N N . SER A 1 188 ? -64.245 -44.316 69.605 1.00 34.03 188 SER A N 1
ATOM 1485 C CA . SER A 1 188 ? -64.586 -45.718 69.910 1.00 34.03 188 SER A CA 1
ATOM 1486 C C . SER A 1 188 ? -64.623 -46.838 68.843 1.00 34.03 188 SER A C 1
ATOM 1488 O O . SER A 1 188 ? -65.375 -46.807 67.878 1.00 34.03 188 SER A O 1
ATOM 1490 N N . THR A 1 189 ? -63.942 -47.927 69.234 1.00 36.19 189 THR A N 1
ATOM 1491 C CA . THR A 1 189 ? -64.396 -49.339 69.234 1.00 36.19 189 THR A CA 1
ATOM 1492 C C . THR A 1 189 ? -64.640 -50.087 67.920 1.00 36.19 189 THR A C 1
ATOM 1494 O O . THR A 1 189 ? -65.583 -49.810 67.194 1.00 36.19 189 THR A O 1
ATOM 1497 N N . GLY A 1 190 ? -63.905 -51.199 67.782 1.00 33.09 190 GLY A N 1
ATOM 1498 C CA . GLY A 1 190 ? -64.457 -52.464 67.285 1.00 33.09 190 GLY A CA 1
ATOM 1499 C C . GLY A 1 190 ? -64.054 -52.882 65.870 1.00 33.09 190 GLY A C 1
ATOM 1500 O O . GLY A 1 190 ? -64.485 -52.284 64.897 1.00 33.09 190 GLY A O 1
ATOM 1501 N N . GLY A 1 191 ? -63.328 -54.002 65.776 1.00 30.30 191 GLY A N 1
ATOM 1502 C CA . GLY A 1 191 ? -63.553 -54.982 64.706 1.00 30.30 191 GLY A CA 1
ATOM 1503 C C . GLY A 1 191 ? -62.684 -54.903 63.447 1.00 30.30 191 GLY A C 1
ATOM 1504 O O . GLY A 1 191 ? -63.012 -54.220 62.493 1.00 30.30 191 GLY A O 1
ATOM 1505 N N . SER A 1 192 ? -61.642 -55.739 63.440 1.00 30.81 192 SER A N 1
ATOM 1506 C CA . SER A 1 192 ? -61.271 -56.674 62.362 1.00 30.81 192 SER A CA 1
ATOM 1507 C C . SER A 1 192 ? -61.071 -56.177 60.912 1.00 30.81 192 SER A C 1
ATOM 1509 O O . SER A 1 192 ? -62.010 -55.904 60.180 1.00 30.81 192 SER A O 1
ATOM 1511 N N . SER A 1 193 ? -59.800 -56.234 60.487 1.00 35.69 193 SER A N 1
ATOM 1512 C CA . SER A 1 193 ? -59.295 -56.942 59.291 1.00 35.69 193 SER A CA 1
ATOM 1513 C C . SER A 1 193 ? -60.012 -56.760 57.938 1.00 35.69 193 SER A C 1
ATOM 1515 O O . SER A 1 193 ? -61.105 -57.275 57.741 1.00 35.69 193 SER A O 1
ATOM 1517 N N . ARG A 1 194 ? -59.313 -56.212 56.927 1.00 34.19 194 ARG A N 1
ATOM 1518 C CA . ARG A 1 194 ? -58.690 -56.986 55.819 1.00 34.19 194 ARG A CA 1
ATOM 1519 C C . ARG A 1 194 ? -58.162 -56.059 54.702 1.00 34.19 194 ARG A C 1
ATOM 1521 O O . ARG A 1 194 ? -58.741 -55.030 54.384 1.00 34.19 194 ARG A O 1
ATOM 1528 N N . ARG A 1 195 ? -57.001 -56.448 54.164 1.00 39.03 195 ARG A N 1
ATOM 1529 C CA . ARG A 1 195 ? -56.166 -55.842 53.103 1.00 39.03 195 ARG A CA 1
ATOM 1530 C C . ARG A 1 195 ? -56.820 -55.806 51.710 1.00 39.03 195 ARG A C 1
ATOM 1532 O O . ARG A 1 195 ? -57.540 -56.745 51.406 1.00 39.03 195 ARG A O 1
ATOM 1539 N N . GLN A 1 196 ? -56.375 -54.860 50.862 1.00 35.00 196 GLN A N 1
ATOM 1540 C CA . GLN A 1 196 ? -55.819 -54.993 49.475 1.00 35.00 196 GLN A CA 1
ATOM 1541 C C . GLN A 1 196 ? -55.959 -53.620 48.771 1.00 35.00 196 GLN A C 1
ATOM 1543 O O . GLN A 1 196 ? -57.039 -53.053 48.802 1.00 35.00 196 GLN A O 1
ATOM 1548 N N . HIS A 1 197 ? -54.947 -52.889 48.276 1.00 37.56 197 HIS A N 1
ATOM 1549 C CA . HIS A 1 197 ? -53.777 -53.165 47.423 1.00 37.56 197 HIS A CA 1
ATOM 1550 C C . HIS A 1 197 ? -54.128 -53.799 46.072 1.00 37.56 197 HIS A C 1
ATOM 1552 O O . HIS A 1 197 ? -54.107 -55.018 45.986 1.00 37.56 197 HIS A O 1
ATOM 1558 N N . VAL A 1 198 ? -54.373 -52.965 45.049 1.00 35.62 198 VAL A N 1
ATOM 1559 C CA . VAL A 1 198 ? -54.066 -53.215 43.623 1.00 35.62 198 VAL A CA 1
ATOM 1560 C C . VAL A 1 198 ? -53.860 -51.848 42.936 1.00 35.62 198 VAL A C 1
ATOM 1562 O O . VAL A 1 198 ? -54.694 -50.959 43.095 1.00 35.62 198 VAL A O 1
ATOM 1565 N N . CYS A 1 199 ? -52.725 -51.668 42.253 1.00 36.09 199 CYS A N 1
ATOM 1566 C CA . CYS A 1 199 ? -52.406 -50.513 41.401 1.00 36.09 199 CYS A CA 1
ATOM 1567 C C . CYS A 1 199 ? -52.808 -50.785 39.938 1.00 36.09 199 CYS A C 1
ATOM 1569 O O . CYS A 1 199 ? -52.968 -51.948 39.581 1.00 36.09 199 CYS A O 1
ATOM 1571 N N . ASP A 1 200 ? -52.933 -49.691 39.172 1.00 40.06 200 ASP A N 1
ATOM 1572 C CA . ASP A 1 200 ? -52.867 -49.484 37.706 1.00 40.06 200 ASP A CA 1
ATOM 1573 C C . ASP A 1 200 ? -52.737 -50.699 36.766 1.00 40.06 200 ASP A C 1
ATOM 1575 O O . ASP A 1 200 ? -51.907 -51.565 37.010 1.00 40.06 200 ASP A O 1
ATOM 1579 N N . GLU A 1 201 ? -53.457 -50.687 35.627 1.00 39.53 201 GLU A N 1
ATOM 1580 C CA . GLU A 1 201 ? -52.889 -50.475 34.268 1.00 39.53 201 GLU A CA 1
ATOM 1581 C C . GLU A 1 201 ? -53.960 -50.615 33.148 1.00 39.53 201 GLU A C 1
ATOM 1583 O O . GLU A 1 201 ? -55.009 -51.221 33.354 1.00 39.53 201 GLU A O 1
ATOM 1588 N N . LEU A 1 202 ? -53.605 -50.118 31.951 1.00 40.19 202 LEU A N 1
ATOM 1589 C CA . LEU A 1 202 ? -54.188 -50.266 30.600 1.00 40.19 202 LEU A CA 1
ATOM 1590 C C . LEU A 1 202 ? -55.240 -49.219 30.186 1.00 40.19 202 LEU A C 1
ATOM 1592 O O . LEU A 1 202 ? -56.303 -49.104 30.776 1.00 40.19 202 LEU A O 1
ATOM 1596 N N . GLY A 1 203 ? -55.050 -48.446 29.120 1.00 34.44 203 GLY A N 1
ATOM 1597 C CA . GLY A 1 203 ? -54.010 -48.465 28.100 1.00 34.44 203 GLY A CA 1
ATOM 1598 C C . GLY A 1 203 ? -54.297 -47.375 27.067 1.00 34.44 203 GLY A C 1
ATOM 1599 O O . GLY A 1 203 ? -55.436 -46.938 26.898 1.00 34.44 203 GLY A O 1
ATO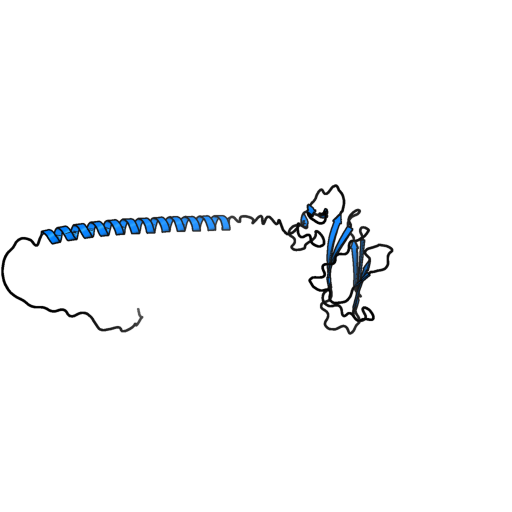M 1600 N N . GLU A 1 204 ? -53.235 -46.913 26.417 1.00 45.94 204 GLU A N 1
ATOM 1601 C CA . GLU A 1 204 ? -53.267 -45.983 25.293 1.00 45.94 204 GLU A CA 1
ATOM 1602 C C . GLU A 1 204 ? -54.240 -46.418 24.186 1.00 45.94 204 GLU A C 1
ATOM 1604 O O . GLU A 1 204 ? -54.275 -47.592 23.818 1.00 45.94 204 GLU A O 1
ATOM 1609 N N . ARG A 1 205 ? -54.911 -45.448 23.547 1.00 40.12 205 ARG A N 1
ATOM 1610 C CA . ARG A 1 205 ? -55.018 -45.406 22.078 1.00 40.12 205 ARG A CA 1
ATOM 1611 C C . ARG A 1 205 ? -55.431 -44.021 21.567 1.00 40.12 205 ARG A C 1
ATOM 1613 O O . ARG A 1 205 ? -56.529 -43.538 21.807 1.00 40.12 205 ARG A O 1
ATOM 1620 N N . PHE A 1 206 ? -54.459 -43.415 20.894 1.00 37.50 206 PHE A N 1
ATOM 1621 C CA . PHE A 1 206 ? -54.495 -42.467 19.782 1.00 37.50 206 PHE A CA 1
ATOM 1622 C C . PHE A 1 206 ? -55.851 -41.961 19.244 1.00 37.50 206 PHE A C 1
ATOM 1624 O O . PHE A 1 206 ? -56.698 -42.733 18.815 1.00 37.50 206 PHE A O 1
ATOM 1631 N N . ALA A 1 207 ? -55.917 -40.624 19.186 1.00 46.41 207 ALA A N 1
ATOM 1632 C CA . ALA A 1 207 ? -56.284 -39.751 18.062 1.00 46.41 207 ALA A CA 1
ATOM 1633 C C . ALA A 1 207 ? -57.464 -40.115 17.139 1.00 46.41 207 ALA A C 1
ATOM 1635 O O . ALA A 1 207 ? -57.406 -41.081 16.390 1.00 46.41 207 ALA A O 1
ATOM 1636 N N . SER A 1 208 ? -58.405 -39.174 17.011 1.00 37.38 208 SER A N 1
ATOM 1637 C CA . SER A 1 208 ? -58.768 -38.623 15.697 1.00 37.38 208 SER A CA 1
ATOM 1638 C C . SER A 1 208 ? -59.434 -37.260 15.861 1.00 37.38 208 SER A C 1
ATOM 1640 O O . SER A 1 208 ? -60.330 -37.084 16.683 1.00 37.38 208 SER A O 1
ATOM 1642 N N . VAL A 1 209 ? -58.950 -36.308 15.072 1.00 50.44 209 VAL A N 1
ATOM 1643 C CA . VAL A 1 209 ? -59.541 -34.997 14.790 1.00 50.44 209 VAL A CA 1
ATOM 1644 C C . VAL A 1 209 ? -60.752 -35.198 13.859 1.00 50.44 209 VAL A C 1
ATOM 1646 O O . VAL A 1 209 ? -60.752 -36.165 13.098 1.00 50.44 209 VAL A O 1
ATOM 1649 N N . ASP A 1 210 ? -61.769 -34.333 13.976 1.00 40.62 210 ASP A N 1
ATOM 1650 C CA . ASP A 1 210 ? -62.391 -33.519 12.902 1.00 40.62 210 ASP A CA 1
ATOM 1651 C C . ASP A 1 210 ? -63.918 -33.328 12.992 1.00 40.62 210 ASP A C 1
ATOM 1653 O O . ASP A 1 210 ? -64.664 -34.257 13.289 1.00 40.62 210 ASP A O 1
ATOM 1657 N N . SER A 1 211 ? -64.324 -32.122 12.552 1.00 40.16 211 SER A N 1
ATOM 1658 C CA . SER A 1 211 ? -65.652 -31.709 12.038 1.00 40.16 211 SER A CA 1
ATOM 1659 C C . SER A 1 211 ? -66.744 -31.452 13.099 1.00 40.16 211 SER A C 1
ATOM 1661 O O . SER A 1 211 ? -66.985 -32.301 13.946 1.00 40.16 211 SER A O 1
ATOM 1663 N N . VAL A 1 212 ? -67.479 -30.331 13.150 1.00 43.19 212 VAL A N 1
ATOM 1664 C CA . VAL A 1 212 ? -67.823 -29.235 12.212 1.00 43.19 212 VAL A CA 1
ATOM 1665 C C . VAL A 1 212 ? -68.030 -27.956 13.032 1.00 43.19 212 VAL A C 1
ATOM 1667 O O . VAL A 1 212 ? -68.527 -28.085 14.175 1.00 43.19 212 VAL A O 1
#